Protein 8OSD (pdb70)

Organism: Homo sapiens (NCBI:txid9606)

Secondary structure (DSSP, 8-state):
-----PPPEEEEEEEEETTEEEEEEE--S--TTS---EEEEEEEETT-S--EE-S-GGG--SSEEEEESPPTT--EEEEEEEE-SS-BPPPEEPSS-B-----/---PPPPPEEEEEEEEETTEEEEEEE--S--TTS---EEEEEEEETT----EE-S-GGG--SSEEEE-SPPTT--EEEEEEEEETTEEPPPEEPSS-B-SS--

CATH classification: 2.60.40.10

Foldseek 3Di:
DFDAWAEWADKEWDDFAQFKTKIFTHHGPGGRPFDFQFKWKWKDFPPDDDIDIQDDGNVHPHRMDIRGRHHAVTKMWMWMWTGGPHGTHDIDTHDDIDGHHHD/DADAFAEWAAKAFDFAAQFKTKIFTHDGPGGRPFDFQAKWKWKDFDPDDDIDIQDDRNPHHHRMDMGGGHHAPTKMWMWMWTGGPRGIHDIHTHDDIDGRHGD

InterPro domains:
  IPR000719 Protein kinase domain [PF00069] (32179-32432)
  IPR000719 Protein kinase domain [PS50011] (32178-32432)
  IPR003598 Immunoglobulin subtype 2 [SM00408] (18-87)
  IPR003598 Immunoglobulin subtype 2 [SM00408] (116-183)
  IPR003598 Immunoglobulin subtype 2 [SM00408] (955-1022)
  IPR003598 Immunoglobulin subtype 2 [SM00408] (1094-1163)
  IPR003598 Immunoglobulin subtype 2 [SM00408] (1303-1371)
  IPR003598 Immunoglobulin subtype 2 [SM00408] (1469-1537)
  IPR003598 Immunoglobulin subtype 2 [SM00408] (1568-1637)
  IPR003598 Immunoglobulin subtype 2 [SM00408] (1853-1919)
  IPR003598 Immunoglobulin subtype 2 [SM00408] (2187-2253)
  IPR003598 Immunoglobulin subtype 2 [SM00408] (2279-2345)
  IPR003598 Immunoglobulin subtype 2 [SM00408] (2457-2523)
  IPR003598 Immunoglobulin subtype 2 [SM00408] (2632-2698)
  IPR003598 Immunoglobulin subtype 2 [SM00408] (3070-3136)
  IPR003598 Immunoglobulin subtype 2 [SM00408] (3251-3318)
  IPR003598 Immunoglobulin subtype 2 [SM00408] (3357-3423)
  IPR003598 Immunoglobulin subtype 2 [SM00408] (3515-3582)
  IPR003598 Immunoglobulin subtype 2 [SM00408] (3633-3701)
  IPR003598 Immunoglobulin subtype 2 [SM00408] (4301-4367)

Sequence (206 aa):
PQYPPGPPAFPKVYDTTRSSVSLSWGKPAYDGGSPIIGYLVEVKRADSDNWVRCNLPQNLQQKTRFEVTGLMEDTQYQFRVYAVNKIGYSDPSDDVPDKHYPKDIPQYPPGPPAFPKVYDTTRSSVSLSWGKPAYDGGSPIIGYLVEVKRADSDNWVRCNLPQNLQKTRFEVTGLMEDTQYQFRVYAVNKIGYSDPSDVPDKHYPKDI

Radius of gyration: 17.6 Å; Cα contacts (8 Å, |Δi|>4): 615; chains: 2; bounding box: 33×39×62 Å

Structure (mmCIF, N/CA/C/O backbone):
data_8OSD
#
_entry.id   8OSD
#
_cell.length_a   24.460
_cell.length_b   66.810
_cell.length_c   52.810
_cell.angle_alpha   90.000
_cell.angle_beta   102.330
_cell.angle_gamma   90.000
#
_symmetry.space_group_name_H-M   'P 1 21 1'
#
loop_
_entity.id
_entity.type
_entity.pdbx_description
1 polymer Titin
2 water water
#
loop_
_atom_site.group_PDB
_atom_site.id
_atom_site.type_symbol
_atom_site.label_atom_id
_atom_site.label_alt_id
_atom_site.label_comp_id
_atom_site.label_asym_id
_atom_site.label_entity_id
_atom_site.label_seq_id
_atom_site.pdbx_PDB_ins_code
_atom_site.Cartn_x
_atom_site.Cartn_y
_atom_site.Cartn_z
_atom_site.occupancy
_atom_site.B_iso_or_equiv
_atom_site.auth_seq_id
_atom_site.auth_comp_id
_atom_site.auth_asym_id
_atom_site.auth_atom_id
_atom_site.pdbx_PDB_model_num
ATOM 1 N N . PRO A 1 5 ? 8.40429 16.43044 6.98915 1.000 34.31004 2 PRO A N 1
ATOM 2 C CA . PRO A 1 5 ? 7.55661 17.49304 7.54744 1.000 32.94174 2 PRO A CA 1
ATOM 3 C C . PRO A 1 5 ? 8.00364 17.92790 8.95759 1.000 26.95712 2 PRO A C 1
ATOM 4 O O . PRO A 1 5 ? 8.09506 17.09172 9.84936 1.000 28.59749 2 PRO A O 1
ATOM 8 N N . GLN A 1 6 ? 8.27068 19.21651 9.13870 1.000 45.97622 3 GLN A N 1
ATOM 9 C CA . GLN A 1 6 ? 8.88336 19.72556 10.35647 1.000 37.39726 3 GLN A CA 1
ATOM 10 C C . GLN A 1 6 ? 8.13065 20.95571 10.83616 1.000 34.67913 3 GLN A C 1
ATOM 11 O O . GLN A 1 6 ? 7.57221 21.71414 10.04082 1.000 33.07028 3 GLN A O 1
ATOM 24 N N . TYR A 1 7 ? 8.07961 21.12179 12.15262 1.000 31.52012 4 TYR A N 1
ATOM 25 C CA . TYR A 1 7 ? 7.31345 22.17428 12.80081 1.000 32.59365 4 TYR A CA 1
ATOM 26 C C . TYR A 1 7 ? 8.20674 22.95103 13.74032 1.000 27.68472 4 TYR A C 1
ATOM 27 O O . TYR A 1 7 ? 9.32971 22.53065 14.04156 1.000 27.66594 4 TYR A O 1
ATOM 45 N N . PRO A 1 8 ? 7.74805 24.10595 14.21023 1.000 25.29780 5 PRO A N 1
ATOM 46 C CA . PRO A 1 8 ? 8.48995 24.82383 15.24690 1.000 22.61933 5 PRO A CA 1
ATOM 47 C C . PRO A 1 8 ? 8.48202 24.01907 16.53585 1.000 22.71045 5 PRO A C 1
ATOM 48 O O . PRO A 1 8 ? 7.65665 23.11340 16.70086 1.000 23.87418 5 PRO A O 1
ATOM 59 N N . PRO A 1 9 ? 9.41848 24.25610 17.42625 1.000 21.44673 6 PRO A N 1
ATOM 60 C CA . PRO A 1 9 ? 9.55156 23.40562 18.60307 1.000 21.02903 6 PRO A CA 1
ATOM 61 C C . PRO A 1 9 ? 8.44172 23.74915 19.58737 1.000 20.86326 6 PRO A C 1
ATOM 62 O O . PRO A 1 9 ? 7.64549 24.67337 19.37046 1.000 21.33699 6 PRO A O 1
ATOM 73 N N . GLY A 1 10 ? 8.38114 22.96974 20.65540 1.000 22.68599 7 GLY A N 1
ATOM 74 C CA . GLY A 1 10 ? 7.48806 23.23991 21.75386 1.000 22.42969 7 GLY A CA 1
ATOM 75 C C . GLY A 1 10 ? 8.06827 24.26199 22.70019 1.000 22.35651 7 GLY A C 1
ATOM 76 O O . GLY A 1 10 ? 9.22730 24.69286 22.58337 1.000 20.99253 7 GLY A O 1
ATOM 80 N N . PRO A 1 11 ? 7.24993 24.68280 23.66505 1.000 22.88193 8 PRO A N 1
ATOM 81 C CA . PRO A 1 11 ? 7.69406 25.73240 24.58236 1.000 22.38657 8 PRO A CA 1
ATOM 82 C C . PRO A 1 11 ? 8.84799 25.25634 25.44996 1.000 20.66122 8 PRO A C 1
ATOM 83 O O . PRO A 1 11 ? 8.91416 24.07442 25.82937 1.000 20.45216 8 PRO A O 1
ATOM 94 N N . PRO A 1 12 ? 9.76427 26.15283 25.81030 1.000 20.29271 9 PRO A N 1
ATOM 95 C CA . PRO A 1 12 ? 10.80906 25.78367 26.77518 1.000 18.90895 9 PRO A CA 1
ATOM 96 C C . PRO A 1 12 ? 10.18119 25.31667 28.08300 1.000 20.93630 9 PRO A C 1
ATOM 97 O O . PRO A 1 12 ? 9.12771 25.80143 28.49054 1.000 23.18386 9 PRO A O 1
ATOM 108 N N . ALA A 1 13 ? 10.82663 24.34658 28.72228 1.000 21.27849 10 ALA A N 1
ATOM 109 C CA . ALA A 1 13 ? 10.30346 23.78379 29.95862 1.000 20.01862 10 ALA A CA 1
ATOM 110 C C . ALA A 1 13 ? 10.73717 24.61294 31.15479 1.000 20.48159 10 ALA A C 1
ATOM 111 O O . ALA A 1 13 ? 11.78680 25.25494 31.14644 1.000 20.00138 10 ALA A O 1
ATOM 118 N N . PHE A 1 14 ? 9.89823 24.59256 32.18925 1.000 19.95987 11 PHE A N 1
ATOM 119 C CA . PHE A 1 14 ? 10.14653 25.15424 33.51374 1.000 20.83739 11 PHE A CA 1
ATOM 120 C C . PHE A 1 14 ? 11.05661 26.37667 33.51944 1.000 19.47870 11 PHE A C 1
ATOM 121 O O . PHE A 1 14 ? 12.17990 26.33035 34.06305 1.000 19.98029 11 PHE A O 1
ATOM 138 N N . PRO A 1 15 ? 10.58158 27.50241 32.98411 1.000 20.82875 12 PRO A N 1
ATOM 139 C CA . PRO A 1 15 ? 11.34755 28.74916 33.07293 1.000 19.91774 12 PRO A CA 1
ATOM 140 C C . PRO A 1 15 ? 11.25820 29.38251 34.45745 1.000 21.44844 12 PRO A C 1
ATOM 141 O O . PRO A 1 15 ? 10.23123 29.30944 35.13710 1.000 22.10590 12 PRO A O 1
ATOM 152 N N . LYS A 1 16 ? 12.35468 30.02256 34.86583 1.000 21.10027 13 LYS A N 1
ATOM 153 C CA . LYS A 1 16 ? 12.43823 30.63554 36.17906 1.000 20.33812 13 LYS A CA 1
ATOM 154 C C . LYS A 1 16 ? 13.49800 31.72099 36.18349 1.000 18.13567 13 LYS A C 1
ATOM 155 O O . LYS A 1 16 ? 14.36003 31.78285 35.29988 1.000 18.87230 13 LYS A O 1
ATOM 174 N N . VAL A 1 17 ? 13.40707 32.59450 37.19659 1.000 18.18514 14 VAL A N 1
ATOM 175 C CA . VAL A 1 17 ? 14.50726 33.46307 37.60479 1.000 18.06254 14 VAL A CA 1
ATOM 176 C C . VAL A 1 17 ? 15.36479 32.68964 38.59482 1.000 19.49723 14 VAL A C 1
ATOM 177 O O . VAL A 1 17 ? 14.83363 32.08142 39.52661 1.000 21.01440 14 VAL A O 1
ATOM 190 N N . TYR A 1 18 ? 16.69486 32.72115 38.41456 1.000 20.37032 15 TYR A N 1
ATOM 191 C CA . TYR A 1 18 ? 17.58360 32.08159 39.38145 1.000 20.30047 15 TYR A CA 1
ATOM 192 C C . TYR A 1 18 ? 18.63644 33.00364 39.98133 1.000 18.21294 15 TYR A C 1
ATOM 193 O O . TYR A 1 18 ? 19.29222 32.59764 40.94733 1.000 20.45162 15 TYR A O 1
ATOM 211 N N . ASP A 1 19 ? 18.79528 34.23162 39.48658 1.000 17.22022 16 ASP A N 1
ATOM 212 C CA . ASP A 1 19 ? 19.63482 35.22034 40.14357 1.000 17.64467 16 ASP A CA 1
ATOM 213 C C . ASP A 1 19 ? 19.19813 36.59602 39.66816 1.000 16.52590 16 ASP A C 1
ATOM 214 O O . ASP A 1 19 ? 18.48520 36.72767 38.67026 1.000 16.84780 16 ASP A O 1
ATOM 223 N N . THR A 1 20 ? 19.56582 37.61675 40.44914 1.000 18.12406 17 THR A N 1
ATOM 224 C CA . THR A 1 20 ? 19.41229 39.00521 40.04307 1.000 19.51172 17 THR A CA 1
ATOM 225 C C . THR A 1 20 ? 20.62127 39.80130 40.52444 1.000 21.24010 17 THR A C 1
ATOM 226 O O . THR A 1 20 ? 21.36248 39.37897 41.41793 1.000 20.87452 17 THR A O 1
ATOM 237 N N . THR A 1 21 ? 20.83846 40.94527 39.88530 1.000 21.89330 18 THR A N 1
ATOM 238 C CA . THR A 1 21 ? 21.71626 42.00465 40.35203 1.000 23.59130 18 THR A CA 1
ATOM 239 C C . THR A 1 21 ? 20.89491 43.27823 40.26044 1.000 24.85616 18 THR A C 1
ATOM 240 O O . THR A 1 21 ? 19.77994 43.27190 39.73461 1.000 24.86594 18 THR A O 1
ATOM 251 N N . ARG A 1 22 ? 21.44917 44.39272 40.73636 1.000 26.88239 19 ARG A N 1
ATOM 252 C CA . ARG A 1 22 ? 20.70372 45.64583 40.67631 1.000 29.42692 19 ARG A CA 1
ATOM 253 C C . ARG A 1 22 ? 20.42841 46.10248 39.25095 1.000 28.98061 19 ARG A C 1
ATOM 254 O O . ARG A 1 22 ? 19.65128 47.04198 39.05797 1.000 29.28240 19 ARG A O 1
ATOM 275 N N . SER A 1 23 ? 21.04123 45.46368 38.25180 1.000 28.80181 20 SER A N 1
ATOM 276 C CA . SER A 1 23 ? 20.83172 45.83490 36.85842 1.000 29.23472 20 SER A CA 1
ATOM 277 C C . SER A 1 23 ? 20.57982 44.63865 35.95444 1.000 27.63928 20 SER A C 1
ATOM 278 O O . SER A 1 23 ? 20.66369 44.77445 34.72605 1.000 27.15810 20 SER A O 1
ATOM 286 N N . SER A 1 24 ? 20.29239 43.46654 36.50423 1.000 26.16476 21 SER A N 1
ATOM 287 C CA . SER A 1 24 ? 20.08746 42.33766 35.61451 1.000 25.14536 21 SER A CA 1
ATOM 288 C C . SER A 1 24 ? 19.23856 41.28326 36.29720 1.000 22.45977 21 SER A C 1
ATOM 289 O O . SER A 1 24 ? 19.15417 41.21342 37.52657 1.000 23.45523 21 SER A O 1
ATOM 297 N N . VAL A 1 25 ? 18.64423 40.43610 35.46099 1.000 20.36309 22 VAL A N 1
ATOM 298 C CA . VAL A 1 25 ? 17.86378 39.28771 35.89378 1.000 19.83951 22 VAL A CA 1
ATOM 299 C C . VAL A 1 25 ? 18.33899 38.08369 35.08627 1.000 19.38357 22 VAL A C 1
ATOM 300 O O . VAL A 1 25 ? 18.45242 38.16326 33.85316 1.000 18.89318 22 VAL A O 1
ATOM 313 N N . SER A 1 26 ? 18.59669 36.96957 35.77337 1.000 17.08280 23 SER A N 1
ATOM 314 C CA . SER A 1 26 ? 19.11155 35.74983 35.15571 1.000 19.29957 23 SER A CA 1
ATOM 315 C C . SER A 1 26 ? 18.02331 34.68178 35.14387 1.000 19.20265 23 SER A C 1
ATOM 316 O O . SER A 1 26 ? 17.49722 34.30003 36.19743 1.000 18.32132 23 SER A O 1
ATOM 324 N N . LEU A 1 27 ? 17.71324 34.19169 33.94296 1.000 18.43861 24 LEU A N 1
ATOM 325 C CA . LEU A 1 27 ? 16.67770 33.20714 33.70185 1.000 18.61346 24 LEU A CA 1
ATOM 326 C C . LEU A 1 27 ? 17.29674 31.86300 33.34661 1.000 16.98717 24 LEU A C 1
ATOM 327 O O . LEU A 1 27 ? 18.33555 31.80539 32.67930 1.000 18.74145 24 LEU A O 1
ATOM 343 N N . SER A 1 28 ? 16.64110 30.78554 33.76242 1.000 17.71072 25 SER A N 1
ATOM 344 C CA . SER A 1 28 ? 17.00667 29.43994 33.35465 1.000 18.23126 25 SER A CA 1
ATOM 345 C C . SER A 1 28 ? 15.75361 28.69595 32.91363 1.000 17.01788 25 SER A C 1
ATOM 346 O O . SER A 1 28 ? 14.64110 29.01241 33.32887 1.000 16.29700 25 SER A O 1
ATOM 354 N N . TRP A 1 29 ? 15.93182 27.74113 32.00414 1.000 18.16403 26 TRP A N 1
ATOM 355 C CA . TRP A 1 29 ? 14.82546 26.90130 31.56665 1.000 18.93280 26 TRP A CA 1
ATOM 356 C C . TRP A 1 29 ? 15.40485 25.55270 31.16354 1.000 17.85273 26 TRP A C 1
ATOM 357 O O . TRP A 1 29 ? 16.58814 25.28942 31.35567 1.000 16.05768 26 TRP A O 1
ATOM 378 N N . GLY A 1 30 ? 14.54224 24.67523 30.64686 1.000 19.84020 27 GLY A N 1
ATOM 379 C CA . GLY A 1 30 ? 14.95166 23.36803 30.18422 1.000 19.90378 27 GLY A CA 1
ATOM 380 C C . GLY A 1 30 ? 14.59628 23.21242 28.71663 1.000 22.11700 27 GLY A C 1
ATOM 381 O O . GLY A 1 30 ? 13.82976 24.00044 28.15511 1.000 19.74966 27 GLY A O 1
ATOM 385 N N . LYS A 1 31 ? 15.19079 22.20781 28.08506 1.000 22.29701 28 LYS A N 1
ATOM 386 C CA . LYS A 1 31 ? 14.88016 21.99591 26.67845 1.000 26.78519 28 LYS A CA 1
ATOM 387 C C . LYS A 1 31 ? 13.38907 21.69019 26.53803 1.000 24.81104 28 LYS A C 1
ATOM 388 O O . LYS A 1 31 ? 12.76990 21.14445 27.45841 1.000 27.05365 28 LYS A O 1
ATOM 398 N N . PRO A 1 32 ? 12.78117 22.05387 25.41123 1.000 25.31783 29 PRO A N 1
ATOM 399 C CA . PRO A 1 32 ? 11.36032 21.74639 25.20251 1.000 23.74456 29 PRO A CA 1
ATOM 400 C C . PRO A 1 32 ? 11.10393 20.25046 25.20137 1.000 25.21014 29 PRO A C 1
ATOM 401 O O . PRO A 1 32 ? 11.99988 19.44107 24.95859 1.000 25.23889 29 PRO A O 1
ATOM 412 N N . ALA A 1 33 ? 9.84314 19.89096 25.43413 1.000 25.55269 30 ALA A N 1
ATOM 413 C CA . ALA A 1 33 ? 9.47642 18.48137 25.37934 1.000 27.84480 30 ALA A CA 1
ATOM 414 C C . ALA A 1 33 ? 9.58931 17.94763 23.95860 1.000 27.92282 30 ALA A C 1
ATOM 415 O O . ALA A 1 33 ? 9.97644 16.79220 23.75149 1.000 30.50853 30 ALA A O 1
ATOM 422 N N . TYR A 1 34 ? 9.24957 18.76197 22.96972 1.000 29.49276 31 TYR A N 1
ATOM 423 C CA . TYR A 1 34 ? 9.36177 18.35689 21.57807 1.000 28.91762 31 TYR A CA 1
ATOM 424 C C . TYR A 1 34 ? 10.05850 19.45975 20.80315 1.000 26.44744 31 TYR A C 1
ATOM 425 O O . TYR A 1 34 ? 9.95012 20.64101 21.13789 1.000 22.30818 31 TYR A O 1
ATOM 443 N N . ASP A 1 35 ? 10.79423 19.05724 19.77025 1.000 25.08258 32 ASP A N 1
ATOM 444 C CA . ASP A 1 35 ? 11.54029 20.01084 18.96769 1.000 25.69038 32 ASP A CA 1
ATOM 445 C C . ASP A 1 35 ? 10.93771 20.18084 17.58351 1.000 25.02463 32 ASP A C 1
ATOM 446 O O . ASP A 1 35 ? 11.52940 20.86610 16.74470 1.000 24.78817 32 ASP A O 1
ATOM 455 N N . GLY A 1 36 ? 9.76619 19.60345 17.34231 1.000 24.42524 33 GLY A N 1
ATOM 456 C CA . GLY A 1 36 ? 9.09171 19.74652 16.07229 1.000 25.37157 33 GLY A CA 1
ATOM 457 C C . GLY A 1 36 ? 9.68537 18.95570 14.93923 1.000 25.23540 33 GLY A C 1
ATOM 458 O O . GLY A 1 36 ? 9.22848 19.10429 13.80078 1.000 28.19557 33 GLY A O 1
ATOM 462 N N . GLY A 1 37 ? 10.68518 18.12434 15.19980 1.000 24.87022 34 GLY A N 1
ATOM 463 C CA . GLY A 1 37 ? 11.28246 17.34003 14.14075 1.000 24.87742 34 GLY A CA 1
ATOM 464 C C . GLY A 1 37 ? 12.49709 17.96192 13.49959 1.000 24.84236 34 GLY A C 1
ATOM 465 O O . GLY A 1 37 ? 12.93785 17.47096 12.45455 1.000 24.82600 34 GLY A O 1
ATOM 469 N N . SER A 1 38 ? 13.03210 19.04408 14.06592 1.000 24.14290 35 SER A N 1
ATOM 470 C CA . SER A 1 38 ? 14.28421 19.64883 13.61100 1.000 23.37062 35 SER A CA 1
ATOM 471 C C . SER A 1 38 ? 15.00227 20.13783 14.86020 1.000 22.34715 35 SER A C 1
ATOM 472 O O . SER A 1 38 ? 14.34657 20.64777 15.78124 1.000 22.05695 35 SER A O 1
ATOM 480 N N . PRO A 1 39 ? 16.32805 20.02487 14.92088 1.000 23.09295 36 PRO A N 1
ATOM 481 C CA . PRO A 1 39 ? 17.03752 20.31534 16.18132 1.000 22.34510 36 PRO A CA 1
ATOM 482 C C . PRO A 1 39 ? 16.91946 21.76212 16.62832 1.000 18.91614 36 PRO A C 1
ATOM 483 O O . PRO A 1 39 ? 16.89098 22.69192 15.82515 1.000 19.35025 36 PRO A O 1
ATOM 494 N N . ILE A 1 40 ? 16.90942 21.95726 17.94782 1.000 20.68592 37 ILE A N 1
ATOM 495 C CA . ILE A 1 40 ? 16.82787 23.31039 18.49078 1.000 18.64799 37 ILE A CA 1
ATOM 496 C C . ILE A 1 40 ? 18.09692 24.07349 18.15044 1.000 20.37911 37 ILE A C 1
ATOM 497 O O . ILE A 1 40 ? 19.21469 23.58093 18.34256 1.000 21.59424 37 ILE A O 1
ATOM 513 N N . ILE A 1 41 ? 17.93445 25.28073 17.61601 1.000 20.78787 38 ILE A N 1
ATOM 514 C CA . ILE A 1 41 ? 19.07621 26.06069 17.16185 1.000 20.51843 38 ILE A CA 1
ATOM 515 C C . ILE A 1 41 ? 19.40099 27.17973 18.11940 1.000 19.76695 38 ILE A C 1
ATOM 516 O O . ILE A 1 41 ? 20.47944 27.79016 18.01615 1.000 17.37330 38 ILE A O 1
ATOM 532 N N . GLY A 1 42 ? 18.50428 27.48213 19.03372 1.000 18.51132 39 GLY A N 1
ATOM 533 C CA . GLY A 1 42 ? 18.70504 28.58469 19.94105 1.000 18.77498 39 GLY A CA 1
ATOM 534 C C . GLY A 1 42 ? 17.41700 28.88353 20.66485 1.000 16.76471 39 GLY A C 1
ATOM 535 O O . GLY A 1 42 ? 16.38000 28.24544 20.44264 1.000 17.06253 39 GLY A O 1
ATOM 539 N N . TYR A 1 43 ? 17.51370 29.87504 21.54631 1.000 16.39844 40 TYR A N 1
ATOM 540 C CA . TYR A 1 43 ? 16.37872 30.39540 22.27164 1.000 16.42668 40 TYR A CA 1
ATOM 541 C C . TYR A 1 43 ? 16.33349 31.89600 22.06663 1.000 15.20089 40 TYR A C 1
ATOM 542 O O . TYR A 1 43 ? 17.33547 32.52369 21.72071 1.000 15.92995 40 TYR A O 1
ATOM 560 N N . LEU A 1 44 ? 15.14090 32.46408 22.26248 1.000 16.08722 41 LEU A N 1
ATOM 561 C CA . LEU A 1 44 ? 14.92986 33.90192 22.17308 1.000 16.66891 41 LEU A CA 1
ATOM 562 C C . LEU A 1 44 ? 14.28115 34.36041 23.46757 1.000 19.49255 41 LEU A C 1
ATOM 563 O O . LEU A 1 44 ? 13.21547 33.85739 23.85094 1.000 19.95969 41 LEU A O 1
ATOM 579 N N . VAL A 1 45 ? 14.91837 35.31700 24.13758 1.000 19.26678 42 VAL A N 1
ATOM 580 C CA . VAL A 1 45 ? 14.40584 35.87902 25.38101 1.000 17.85906 42 VAL A CA 1
ATOM 581 C C . VAL A 1 45 ? 13.80423 37.23471 25.07587 1.000 18.59574 42 VAL A C 1
ATOM 582 O O . VAL A 1 45 ? 14.43079 38.06745 24.40966 1.000 18.12183 42 VAL A O 1
ATOM 595 N N . GLU A 1 46 ? 12.58403 37.45298 25.54487 1.000 20.36023 43 GLU A N 1
ATOM 596 C CA . GLU A 1 46 ? 11.92859 38.75047 25.47448 1.000 21.58447 43 GLU A CA 1
ATOM 597 C C . GLU A 1 46 ? 11.68610 39.24332 26.89365 1.000 20.78201 43 GLU A C 1
ATOM 598 O O . GLU A 1 46 ? 11.48124 38.45126 27.81367 1.000 20.15574 43 GLU A O 1
ATOM 610 N N . VAL A 1 47 ? 11.76742 40.56338 27.06463 1.000 21.00577 44 VAL A N 1
ATOM 611 C CA . VAL A 1 47 ? 11.56228 41.21085 28.35130 1.000 20.53746 44 VAL A CA 1
ATOM 612 C C . VAL A 1 47 ? 10.66463 42.41565 28.14031 1.000 21.59656 44 VAL A C 1
ATOM 613 O O . VAL A 1 47 ? 10.81854 43.14885 27.15994 1.000 23.50243 44 VAL A O 1
ATOM 626 N N . LYS A 1 48 ? 9.72710 42.62319 29.05681 1.000 21.76765 45 LYS A N 1
ATOM 627 C CA . LYS A 1 48 ? 8.93021 43.83876 29.06574 1.000 21.44424 45 LYS A CA 1
ATOM 628 C C . LYS A 1 48 ? 8.91207 44.40993 30.47448 1.000 21.66323 45 LYS A C 1
ATOM 629 O O . LYS A 1 48 ? 9.06435 43.67645 31.45344 1.000 20.20573 45 LYS A O 1
ATOM 648 N N . ARG A 1 49 ? 8.78110 45.73005 30.56375 1.000 22.64245 46 ARG A N 1
ATOM 649 C CA . ARG A 1 49 ? 8.31140 46.33636 31.80070 1.000 23.86431 46 ARG A CA 1
ATOM 650 C C . ARG A 1 49 ? 6.97974 45.70700 32.17003 1.000 23.51881 46 ARG A C 1
ATOM 651 O O . ARG A 1 49 ? 6.10687 45.54864 31.32117 1.000 23.27465 46 ARG A O 1
ATOM 672 N N . ALA A 1 50 ? 6.81984 45.34049 33.44882 1.000 22.97518 47 ALA A N 1
ATOM 673 C CA . ALA A 1 50 ? 5.58721 44.68210 33.87006 1.000 24.09537 47 ALA A CA 1
ATOM 674 C C . ALA A 1 50 ? 4.36952 45.54722 33.58465 1.000 25.06337 47 ALA A C 1
ATOM 675 O O . ALA A 1 50 ? 3.29009 45.03401 33.26918 1.000 26.74175 47 ALA A O 1
ATOM 682 N N . ASP A 1 51 ? 4.50760 46.86408 33.72739 1.000 26.46652 48 ASP A N 1
ATOM 683 C CA . ASP A 1 51 ? 3.41746 47.78743 33.45682 1.000 27.48496 48 ASP A CA 1
ATOM 684 C C . ASP A 1 51 ? 3.33691 48.20126 31.99360 1.000 30.04688 48 ASP A C 1
ATOM 685 O O . ASP A 1 51 ? 2.85569 49.30172 31.69322 1.000 29.36463 48 ASP A O 1
ATOM 689 N N . SER A 1 52 ? 3.79206 47.35795 31.06849 1.000 30.33907 49 SER A N 1
ATOM 690 C CA . SER A 1 52 ? 3.86706 47.73313 29.66460 1.000 35.38623 49 SER A CA 1
ATOM 691 C C . SER A 1 52 ? 3.25586 46.65023 28.78891 1.000 35.02147 49 SER A C 1
ATOM 692 O O . SER A 1 52 ? 2.95068 45.54376 29.24412 1.000 34.95662 49 SER A O 1
ATOM 700 N N . ASP A 1 53 ? 3.08611 46.99120 27.51257 1.000 37.14809 50 ASP A N 1
ATOM 701 C CA . ASP A 1 53 ? 2.65757 46.05037 26.48379 1.000 38.30766 50 ASP A CA 1
ATOM 702 C C . ASP A 1 53 ? 3.71815 45.81502 25.42278 1.000 36.67720 50 ASP A C 1
ATOM 703 O O . ASP A 1 53 ? 3.47375 45.06089 24.47231 1.000 37.58824 50 ASP A O 1
ATOM 712 N N . ASN A 1 54 ? 4.87529 46.45330 25.53961 1.000 36.07715 51 ASN A N 1
ATOM 713 C CA . ASN A 1 54 ? 5.90831 46.38058 24.51818 1.000 34.00972 51 ASN A CA 1
ATOM 714 C C . ASN A 1 54 ? 6.97130 45.38943 24.97047 1.000 31.24834 51 ASN A C 1
ATOM 715 O O . ASN A 1 54 ? 7.74275 45.68082 25.88770 1.000 28.37804 51 ASN A O 1
ATOM 726 N N . TRP A 1 55 ? 7.01040 44.22457 24.32135 1.000 29.70468 52 TRP A N 1
ATOM 727 C CA . TRP A 1 55 ? 8.08994 43.26723 24.53410 1.000 28.11934 52 TRP A CA 1
ATOM 728 C C . TRP A 1 55 ? 9.29794 43.61739 23.67632 1.000 28.00156 52 TRP A C 1
ATOM 729 O O . TRP A 1 55 ? 9.16239 44.04961 22.52590 1.000 28.00001 52 TRP A O 1
ATOM 750 N N . VAL A 1 56 ? 10.48361 43.39672 24.23481 1.000 27.46778 53 VAL A N 1
ATOM 751 C CA . VAL A 1 56 ? 11.75288 43.71173 23.59483 1.000 26.18210 53 VAL A CA 1
ATOM 752 C C . VAL A 1 56 ? 12.59086 42.44331 23.55715 1.000 24.00436 53 VAL A C 1
ATOM 753 O O . VAL A 1 56 ? 12.74274 41.76067 24.57690 1.000 24.17561 53 VAL A O 1
ATOM 766 N N . ARG A 1 57 ? 13.13366 42.12721 22.39132 1.000 23.45836 54 ARG A N 1
ATOM 767 C CA . ARG A 1 57 ? 13.98722 40.96319 22.26704 1.000 22.17209 54 ARG A CA 1
ATOM 768 C C . ARG A 1 57 ? 15.36105 41.26986 22.83902 1.000 22.88382 54 ARG A C 1
ATOM 769 O O . ARG A 1 57 ? 15.89722 42.37164 22.67006 1.000 22.57076 54 ARG A O 1
ATOM 790 N N . CYS A 1 58 ? 15.93982 40.27648 23.50921 1.000 21.42185 55 CYS A N 1
ATOM 791 C CA . CYS A 1 58 ? 17.18388 40.45301 24.24130 1.000 22.36100 55 CYS A CA 1
ATOM 792 C C . CYS A 1 58 ? 18.40148 39.85074 23.55120 1.000 21.36753 55 CYS A C 1
ATOM 793 O O . CYS A 1 58 ? 19.52917 40.12662 23.97087 1.000 22.82519 55 CYS A O 1
ATOM 801 N N . ASN A 1 59 ? 18.21740 39.03347 22.52809 1.000 20.47333 56 ASN A N 1
ATOM 802 C CA . ASN A 1 59 ? 19.33428 38.30086 21.95862 1.000 19.52745 56 ASN A CA 1
ATOM 803 C C . ASN A 1 59 ? 18.95157 37.82900 20.56793 1.000 17.95434 56 ASN A C 1
ATOM 804 O O . ASN A 1 59 ? 17.78530 37.86883 20.18633 1.000 17.75039 56 ASN A O 1
ATOM 815 N N . LEU A 1 60 ? 19.95876 37.38233 19.81900 1.000 19.11663 57 LEU A N 1
ATOM 816 C CA . LEU A 1 60 ? 19.74395 36.61603 18.60238 1.000 19.23450 57 LEU A CA 1
ATOM 817 C C . LEU A 1 60 ? 19.70003 35.12888 18.93014 1.000 18.52579 57 LEU A C 1
ATOM 818 O O . LEU A 1 60 ? 20.53201 34.64279 19.69723 1.000 17.98351 57 LEU A O 1
ATOM 834 N N . PRO A 1 61 ? 18.76691 34.38207 18.34023 1.000 19.81488 58 PRO A N 1
ATOM 835 C CA . PRO A 1 61 ? 18.64166 32.95173 18.69966 1.000 20.76173 58 PRO A CA 1
ATOM 836 C C . PRO A 1 61 ? 19.93304 32.16269 18.60980 1.000 21.37311 58 PRO A C 1
ATOM 837 O O . PRO A 1 61 ? 20.26452 31.41237 19.53287 1.000 21.87774 58 PRO A O 1
ATOM 848 N N . GLN A 1 62 ? 20.65474 32.27497 17.48728 1.000 21.46097 59 GLN A N 1
ATOM 849 C CA . GLN A 1 62 ? 21.87484 31.49492 17.30318 1.000 21.80130 59 GLN A CA 1
ATOM 850 C C . GLN A 1 62 ? 22.93039 31.83955 18.33292 1.000 23.31462 59 GLN A C 1
ATOM 851 O O . GLN A 1 62 ? 23.89936 31.08521 18.49006 1.000 23.90698 59 GLN A O 1
ATOM 865 N N . ASN A 1 63 ? 22.76819 32.95867 19.03973 1.000 22.23663 60 ASN A N 1
ATOM 866 C CA . ASN A 1 63 ? 23.68886 33.36997 20.08114 1.000 21.52208 60 ASN A CA 1
ATOM 867 C C . ASN A 1 63 ? 23.37526 32.73664 21.42519 1.000 21.77897 60 ASN A C 1
ATOM 868 O O . ASN A 1 63 ? 24.13367 32.94267 22.37977 1.000 25.47103 60 ASN A O 1
ATOM 872 N N . LEU A 1 64 ? 22.28288 31.98978 21.52530 1.000 19.09869 61 LEU A N 1
ATOM 873 C CA . LEU A 1 64 ? 21.78902 31.49160 22.80484 1.000 16.15595 61 LEU A CA 1
ATOM 874 C C . LEU A 1 64 ? 21.46804 30.01239 22.65073 1.000 17.58201 61 LEU A C 1
ATOM 875 O O . LEU A 1 64 ? 20.32031 29.63553 22.40109 1.000 17.41247 61 LEU A O 1
ATOM 891 N N . GLN A 1 65 ? 22.49210 29.18289 22.78504 1.000 17.20612 62 GLN A N 1
ATOM 892 C CA A GLN A 1 65 ? 22.27987 27.74363 22.75209 0.443 23.26319 62 GLN A CA 1
ATOM 893 C CA B GLN A 1 65 ? 22.37088 27.73001 22.76312 0.557 23.43845 62 GLN A CA 1
ATOM 894 C C . GLN A 1 65 ? 22.09517 27.13612 24.13180 1.000 19.35120 62 GLN A C 1
ATOM 895 O O . GLN A 1 65 ? 21.43275 26.09643 24.24165 1.000 22.43592 62 GLN A O 1
ATOM 922 N N . LYS A 1 66 ? 22.64110 27.75059 25.17587 1.000 22.83490 63 LYS A N 1
ATOM 923 C CA . LYS A 1 66 ? 22.46784 27.26127 26.53513 1.000 22.71937 63 LYS A CA 1
ATOM 924 C C . LYS A 1 66 ? 21.10851 27.69154 27.06701 1.000 19.42180 63 LYS A C 1
ATOM 925 O O . LYS A 1 66 ? 20.51963 28.67780 26.62069 1.000 21.08255 63 LYS A O 1
ATOM 944 N N . THR A 1 67 ? 20.60092 26.93576 28.02433 1.000 19.97679 64 THR A N 1
ATOM 945 C CA . THR A 1 67 ? 19.24933 27.20376 28.51793 1.000 18.37743 64 THR A CA 1
ATOM 946 C C . THR A 1 67 ? 19.26222 28.14338 29.71664 1.000 18.79766 64 THR A C 1
ATOM 947 O O . THR A 1 67 ? 18.58810 27.90946 30.71359 1.000 17.92141 64 THR A O 1
ATOM 958 N N . ARG A 1 68 ? 20.01995 29.22626 29.62364 1.000 20.70194 65 ARG A N 1
ATOM 959 C CA . ARG A 1 68 ? 20.04823 30.24384 30.65757 1.000 19.47712 65 ARG A CA 1
ATOM 960 C C . ARG A 1 68 ? 20.54305 31.51733 30.00557 1.000 19.87269 65 ARG A C 1
ATOM 961 O O . ARG A 1 68 ? 21.26772 31.47460 29.00998 1.000 18.72515 65 ARG A O 1
ATOM 982 N N . PHE A 1 69 ? 20.14096 32.64938 30.56621 1.000 19.00814 66 PHE A N 1
ATOM 983 C CA . PHE A 1 69 ? 20.50125 33.92041 29.95443 1.000 20.37207 66 PHE A CA 1
ATOM 984 C C . PHE A 1 69 ? 20.39228 35.00379 31.01164 1.000 20.55291 66 PHE A C 1
ATOM 985 O O . PHE A 1 69 ? 19.42562 35.02276 31.76410 1.000 20.90158 66 PHE A O 1
ATOM 1002 N N . GLU A 1 70 ? 21.37533 35.90633 31.05545 1.000 21.30973 67 GLU A N 1
ATOM 1003 C CA . GLU A 1 70 ? 21.31865 37.06834 31.94325 1.000 21.71652 67 GLU A CA 1
ATOM 1004 C C . GLU A 1 70 ? 20.80922 38.27541 31.15686 1.000 20.64289 67 GLU A C 1
ATOM 1005 O O . GLU A 1 70 ? 21.48838 38.76598 30.24406 1.000 22.33512 67 GLU A O 1
ATOM 1017 N N . VAL A 1 71 ? 19.63286 38.77026 31.53710 1.000 22.42847 68 VAL A N 1
ATOM 1018 C CA . VAL A 1 71 ? 19.05499 39.97644 30.94546 1.000 22.27162 68 VAL A CA 1
ATOM 1019 C C . VAL A 1 71 ? 19.65654 41.19443 31.64912 1.000 25.13043 68 VAL A C 1
ATOM 1020 O O . VAL A 1 71 ? 19.36022 41.45192 32.81914 1.000 24.94279 68 VAL A O 1
ATOM 1033 N N . THR A 1 72 ? 20.46192 41.96934 30.92932 1.000 26.61182 69 THR A N 1
ATOM 1034 C CA . THR A 1 72 ? 21.15834 43.12058 31.48353 1.000 30.06920 69 THR A CA 1
ATOM 1035 C C . THR A 1 72 ? 20.48360 44.42094 31.05342 1.000 29.75913 69 THR A C 1
ATOM 1036 O O . THR A 1 72 ? 19.60520 44.44268 30.18784 1.000 30.08415 69 THR A O 1
ATOM 1047 N N . GLY A 1 73 ? 20.91588 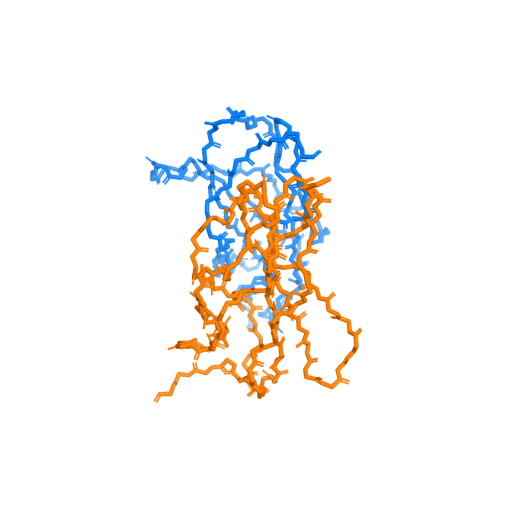45.51986 31.67001 1.000 30.22181 70 GLY A N 1
ATOM 1048 C CA . GLY A 1 73 ? 20.38619 46.82267 31.32023 1.000 31.14342 70 GLY A CA 1
ATOM 1049 C C . GLY A 1 73 ? 19.03004 47.12018 31.90072 1.000 27.73389 70 GLY A C 1
ATOM 1050 O O . GLY A 1 73 ? 18.31382 47.97577 31.36701 1.000 31.50415 70 GLY A O 1
ATOM 1054 N N . LEU A 1 74 ? 18.66319 46.44631 32.98286 1.000 26.93847 71 LEU A N 1
ATOM 1055 C CA . LEU A 1 74 ? 17.38033 46.63596 33.64366 1.000 24.44195 71 LEU A CA 1
ATOM 1056 C C . LEU A 1 74 ? 17.52211 47.62381 34.79331 1.000 28.50685 71 LEU A C 1
ATOM 1057 O O . LEU A 1 74 ? 18.58536 47.75293 35.40722 1.000 28.10946 71 LEU A O 1
ATOM 1073 N N . MET A 1 75 ? 16.43562 48.32936 35.07738 1.000 30.26727 72 MET A N 1
ATOM 1074 C CA . MET A 1 75 ? 16.45082 49.38944 36.07178 1.000 35.38532 72 MET A CA 1
ATOM 1075 C C . MET A 1 75 ? 16.07259 48.81659 37.43061 1.000 37.45183 72 MET A C 1
ATOM 1076 O O . MET A 1 75 ? 15.00546 48.20824 37.57958 1.000 35.07634 72 MET A O 1
ATOM 1090 N N . GLU A 1 76 ? 16.95544 48.99663 38.41068 1.000 39.25931 73 GLU A N 1
ATOM 1091 C CA . GLU A 1 76 ? 16.62467 48.62068 39.77653 1.000 41.49713 73 GLU A CA 1
ATOM 1092 C C . GLU A 1 76 ? 15.34509 49.32916 40.20180 1.000 43.76512 73 GLU A C 1
ATOM 1093 O O . GLU A 1 76 ? 15.06985 50.46145 39.79708 1.000 46.96856 73 GLU A O 1
ATOM 1105 N N . ASP A 1 77 ? 14.55499 48.65700 41.02620 1.000 42.72954 74 ASP A N 1
ATOM 1106 C CA . ASP A 1 77 ? 13.28619 49.19525 41.49595 1.000 43.49388 74 ASP A CA 1
ATOM 1107 C C . ASP A 1 77 ? 12.26358 49.33671 40.37601 1.000 40.38486 74 ASP A C 1
ATOM 1108 O O . ASP A 1 77 ? 11.26843 50.04960 40.53164 1.000 44.17741 74 ASP A O 1
ATOM 1112 N N . THR A 1 78 ? 12.48835 48.67647 39.24291 1.000 38.30464 75 THR A N 1
ATOM 1113 C CA . THR A 1 78 ? 11.49814 48.58160 38.18064 1.000 34.85658 75 THR A CA 1
ATOM 1114 C C . THR A 1 78 ? 11.16273 47.11701 37.93195 1.000 31.52319 75 THR A C 1
ATOM 1115 O O . THR A 1 78 ? 12.04624 46.25591 37.91262 1.000 27.67292 75 THR A O 1
ATOM 1126 N N . GLN A 1 79 ? 9.87237 46.84776 37.75763 1.000 25.82745 76 GLN A N 1
ATOM 1127 C CA . GLN A 1 79 ? 9.36296 45.48876 37.65186 1.000 26.16561 76 GLN A CA 1
ATOM 1128 C C . GLN A 1 79 ? 9.29885 45.04560 36.20093 1.000 24.05376 76 GLN A C 1
ATOM 1129 O O . GLN A 1 79 ? 8.79124 45.76955 35.34465 1.000 26.63884 76 GLN A O 1
ATOM 1143 N N . TYR A 1 80 ? 9.76309 43.82249 35.94847 1.000 22.35097 77 TYR A N 1
ATOM 1144 C CA . TYR A 1 80 ? 9.88579 43.28739 34.59891 1.000 21.01647 77 TYR A CA 1
ATOM 1145 C C . TYR A 1 80 ? 9.20755 41.92465 34.52303 1.000 20.17351 77 TYR A C 1
ATOM 1146 O O . TYR A 1 80 ? 9.03882 41.23330 35.53611 1.000 21.58007 77 TYR A O 1
ATOM 1164 N N . GLN A 1 81 ? 8.80631 41.54906 33.31042 1.000 19.97785 78 GLN A N 1
ATOM 1165 C CA . GLN A 1 81 ? 8.32209 40.20899 33.00920 1.000 19.64661 78 GLN A CA 1
ATOM 1166 C C . GLN A 1 81 ? 9.09172 39.66106 31.81715 1.000 18.63843 78 GLN A C 1
ATOM 1167 O O . GLN A 1 81 ? 9.63842 40.41616 31.01661 1.000 20.51545 78 GLN A O 1
ATOM 1181 N N . PHE A 1 82 ? 9.13477 38.33535 31.71647 1.000 18.07772 79 PHE A N 1
ATOM 1182 C CA . PHE A 1 82 ? 10.00030 37.65930 30.77035 1.000 16.37362 79 PHE A CA 1
ATOM 1183 C C . PHE A 1 82 ? 9.28307 36.48549 30.11799 1.000 17.87178 79 PHE A C 1
ATOM 1184 O O . PHE A 1 82 ? 8.38704 35.87792 30.70147 1.000 20.28682 79 PHE A O 1
ATOM 1201 N N . ARG A 1 83 ? 9.69942 36.15777 28.90160 1.000 18.23355 80 ARG A N 1
ATOM 1202 C CA . ARG A 1 83 ? 9.19166 34.97627 28.23052 1.000 17.64037 80 ARG A CA 1
ATOM 1203 C C . ARG A 1 83 ? 10.29991 34.49637 27.30090 1.000 17.27133 80 ARG A C 1
ATOM 1204 O O . ARG A 1 83 ? 11.13726 35.28706 26.87023 1.000 17.74915 80 ARG A O 1
ATOM 1225 N N . VAL A 1 84 ? 10.32801 33.18850 27.06179 1.000 17.27210 81 VAL A N 1
ATOM 1226 C CA . VAL A 1 84 ? 11.41387 32.53617 26.34262 1.000 18.05193 81 VAL A CA 1
ATOM 1227 C C . VAL A 1 84 ? 10.82516 31.66230 25.24505 1.000 17.52147 81 VAL A C 1
ATOM 1228 O O . VAL A 1 84 ? 9.94145 30.83841 25.50861 1.000 17.76984 81 VAL A O 1
ATOM 1241 N N . TYR A 1 85 ? 11.32460 31.84161 24.01717 1.000 18.01228 82 TYR A N 1
ATOM 1242 C CA . TYR A 1 85 ? 10.98349 30.99069 22.88385 1.000 16.94725 82 TYR A CA 1
ATOM 1243 C C . TYR A 1 85 ? 12.09292 29.97296 22.64504 1.000 15.44977 82 TYR A C 1
ATOM 1244 O O . TYR A 1 85 ? 13.27662 30.28909 22.79306 1.000 15.35632 82 TYR A O 1
ATOM 1262 N N . ALA A 1 86 ? 11.70394 28.75882 22.26372 1.000 17.29696 83 ALA A N 1
ATOM 1263 C CA . ALA A 1 86 ? 12.59986 27.79827 21.64158 1.000 17.61950 83 ALA A CA 1
ATOM 1264 C C . ALA A 1 86 ? 12.53072 28.01397 20.13416 1.000 16.55826 83 ALA A C 1
ATOM 1265 O O . ALA A 1 86 ? 11.46212 28.31033 19.59395 1.000 22.01207 83 ALA A O 1
ATOM 1272 N N . VAL A 1 87 ? 13.66089 27.87283 19.45090 1.000 24.20944 84 VAL A N 1
ATOM 1273 C CA . VAL A 1 87 ? 13.71089 28.13171 18.01447 1.000 24.15587 84 VAL A CA 1
ATOM 1274 C C . VAL A 1 87 ? 14.36219 26.94777 17.32229 1.000 20.84043 84 VAL A C 1
ATOM 1275 O O . VAL A 1 87 ? 15.30619 26.35637 17.84709 1.000 20.43733 84 VAL A O 1
ATOM 1288 N N . ASN A 1 88 ? 13.84995 26.58964 16.15274 1.000 15.19270 85 ASN A N 1
ATOM 1289 C CA . ASN A 1 88 ? 14.59576 25.71281 15.25807 1.000 16.72188 85 ASN A CA 1
ATOM 1290 C C . ASN A 1 88 ? 14.55850 26.33369 13.86806 1.000 17.75164 85 ASN A C 1
ATOM 1291 O O . ASN A 1 88 ? 14.15517 27.48445 13.69213 1.000 17.24077 85 ASN A O 1
ATOM 1302 N N . LYS A 1 89 ? 14.97998 25.55773 12.86828 1.000 16.93253 86 LYS A N 1
ATOM 1303 C CA . LYS A 1 89 ? 15.03514 26.08636 11.50630 1.000 20.46653 86 LYS A CA 1
ATOM 1304 C C . LYS A 1 89 ? 13.65032 26.37319 10.94747 1.000 19.00752 86 LYS A C 1
ATOM 1305 O O . LYS A 1 89 ? 13.53895 27.09543 9.94588 1.000 20.86823 86 LYS A O 1
ATOM 1324 N N . ILE A 1 90 ? 12.60166 25.83062 11.55446 1.000 17.82523 87 ILE A N 1
ATOM 1325 C CA . ILE A 1 90 ? 11.24150 26.04144 11.06669 1.000 18.00119 87 ILE A CA 1
ATOM 1326 C C . ILE A 1 90 ? 10.63418 27.32041 11.63410 1.000 18.62001 87 ILE A C 1
ATOM 1327 O O . ILE A 1 90 ? 9.92835 28.05609 10.94159 1.000 22.40839 87 ILE A O 1
ATOM 1343 N N . GLY A 1 91 ? 10.84279 27.59660 12.90758 1.000 19.23909 88 GLY A N 1
ATOM 1344 C CA . GLY A 1 91 ? 10.25660 28.78901 13.48401 1.000 18.24262 88 GLY A CA 1
ATOM 1345 C C . GLY A 1 91 ? 10.40203 28.79368 14.98620 1.000 20.65540 88 GLY A C 1
ATOM 1346 O O . GLY A 1 91 ? 11.27759 28.12814 15.54730 1.000 21.04643 88 GLY A O 1
ATOM 1350 N N . TYR A 1 92 ? 9.51416 29.54044 15.61890 1.000 21.11646 89 TYR A N 1
ATOM 1351 C CA . TYR A 1 92 ? 9.56124 29.80523 17.04849 1.000 21.11260 89 TYR A CA 1
ATOM 1352 C C . TYR A 1 92 ? 8.44182 29.07817 17.77514 1.000 20.03538 89 TYR A C 1
ATOM 1353 O O . TYR A 1 92 ? 7.30765 29.01028 17.28957 1.000 22.87974 89 TYR A O 1
ATOM 1371 N N . SER A 1 93 ? 8.76460 28.57165 18.95997 1.000 21.29723 90 SER A N 1
ATOM 1372 C CA . SER A 1 93 ? 7.76396 27.93343 19.79981 1.000 19.94952 90 SER A CA 1
ATOM 1373 C C . SER A 1 93 ? 6.74240 28.96116 20.27895 1.000 23.12389 90 SER A C 1
ATOM 1374 O O . SER A 1 93 ? 6.93286 30.17483 20.17015 1.000 23.78668 90 SER A O 1
ATOM 1382 N N . ASP A 1 94 ? 5.62773 28.45839 20.80235 1.000 23.89897 91 ASP A N 1
ATOM 1383 C CA . ASP A 1 94 ? 4.81693 29.25648 21.70699 1.000 26.35515 91 ASP A CA 1
ATOM 1384 C C . ASP A 1 94 ? 5.69621 29.71851 22.86828 1.000 24.14926 91 ASP A C 1
ATOM 1385 O O . ASP A 1 94 ? 6.48705 28.92874 23.39774 1.000 23.55684 91 ASP A O 1
ATOM 1394 N N . PRO A 1 95 ? 5.66261 30.99852 23.23567 1.000 25.42138 92 PRO A N 1
ATOM 1395 C CA . PRO A 1 95 ? 6.52589 31.44631 24.33130 1.000 23.84843 92 PRO A CA 1
ATOM 1396 C C . PRO A 1 95 ? 6.13168 30.81244 25.65696 1.000 25.12387 92 PRO A C 1
ATOM 1397 O O . PRO A 1 95 ? 4.96707 30.51055 25.91108 1.000 26.90522 92 PRO A O 1
ATOM 1408 N N . SER A 1 96 ? 7.13569 30.58983 26.49198 1.000 25.48031 93 SER A N 1
ATOM 1409 C CA . SER A 1 96 ? 6.94339 30.12938 27.85294 1.000 26.32659 93 SER A CA 1
ATOM 1410 C C . SER A 1 96 ? 7.13283 31.32961 28.77129 1.000 28.84126 93 SER A C 1
ATOM 1411 O O . SER A 1 96 ? 8.25089 31.82758 28.92687 1.000 25.24453 93 SER A O 1
ATOM 1419 N N . ASP A 1 97 ? 6.04112 31.81707 29.35044 1.000 29.75009 94 ASP A N 1
ATOM 1420 C CA A ASP A 1 97 ? 6.10533 32.93266 30.28746 0.371 34.19032 94 ASP A CA 1
ATOM 1421 C CA B ASP A 1 97 ? 6.17720 32.95639 30.23962 0.629 34.14741 94 ASP A CA 1
ATOM 1422 C C . ASP A 1 97 ? 6.93093 32.54949 31.50520 1.000 29.23225 94 ASP A C 1
ATOM 1423 O O . ASP A 1 97 ? 6.85478 31.41265 31.97968 1.000 32.04470 94 ASP A O 1
ATOM 1440 N N . VAL A 1 98 ? 7.70235 33.49764 32.01706 1.000 28.10634 95 VAL A N 1
ATOM 1441 C CA . VAL A 1 98 ? 8.36098 33.36001 33.31716 1.000 23.85181 95 VAL A CA 1
ATOM 1442 C C . VAL A 1 98 ? 7.38403 33.86776 34.36109 1.000 24.26413 95 VAL A C 1
ATOM 1443 O O . VAL A 1 98 ? 6.88599 34.99730 34.23055 1.000 25.00415 95 VAL A O 1
ATOM 1456 N N . PRO A 1 99 ? 7.02916 33.07083 35.37546 1.000 30.50980 96 PRO A N 1
ATOM 1457 C CA . PRO A 1 99 ? 5.98517 33.51124 36.30537 1.000 31.65085 96 PRO A CA 1
ATOM 1458 C C . PRO A 1 99 ? 6.33677 34.82597 36.98100 1.000 33.70087 96 PRO A C 1
ATOM 1459 O O . PRO A 1 99 ? 7.49483 35.09976 37.29142 1.000 29.89365 96 PRO A O 1
ATOM 1470 N N . ASP A 1 100 ? 5.30777 35.64001 37.20076 1.000 34.95181 97 ASP A N 1
ATOM 1471 C CA . ASP A 1 100 ? 5.36903 36.79539 38.08750 1.000 39.34869 97 ASP A CA 1
ATOM 1472 C C . ASP A 1 100 ? 6.11053 37.98384 37.48750 1.000 33.22561 97 ASP A C 1
ATOM 1473 O O . ASP A 1 100 ? 6.48594 37.96484 36.30666 1.000 34.79214 97 ASP A O 1
ATOM 1477 N N . LYS A 1 101 ? 6.25822 39.03660 38.29113 1.000 34.94010 98 LYS A N 1
ATOM 1478 C CA . LYS A 1 101 ? 6.99517 40.24969 37.97339 1.000 30.48793 98 LYS A CA 1
ATOM 1479 C C . LYS A 1 101 ? 8.24093 40.28847 38.84446 1.000 28.07012 98 LYS A C 1
ATOM 1480 O O . LYS A 1 101 ? 8.21809 39.81475 39.98839 1.000 28.77966 98 LYS A O 1
ATOM 1499 N N . HIS A 1 102 ? 9.31817 40.87741 38.33456 1.000 26.85654 99 HIS A N 1
ATOM 1500 C CA . HIS A 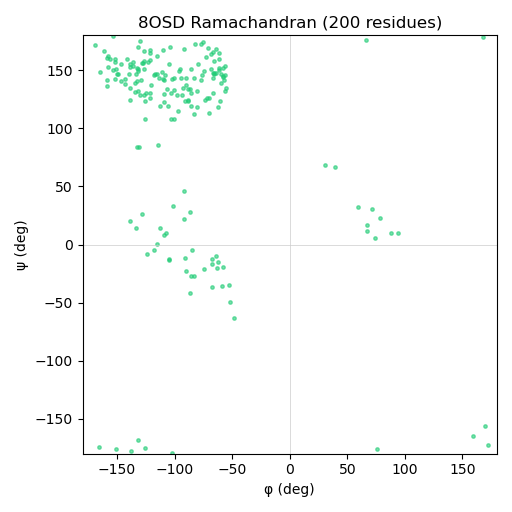1 102 ? 10.59634 40.77201 39.02206 1.000 25.99262 99 HIS A CA 1
ATOM 1501 C C . HIS A 1 102 ? 11.37259 42.07230 39.02991 1.000 27.41453 99 HIS A C 1
ATOM 1502 O O . HIS A 1 102 ? 11.48473 42.74539 38.00877 1.000 26.21265 99 HIS A O 1
ATOM 1516 N N . TYR A 1 103 ? 11.91852 42.40887 40.19074 1.000 27.41554 100 TYR A N 1
ATOM 1517 C CA . TYR A 1 103 ? 12.79329 43.56323 40.25482 1.000 30.32965 100 TYR A CA 1
ATOM 1518 C C . TYR A 1 103 ? 14.24968 43.14113 40.09460 1.000 26.73028 100 TYR A C 1
ATOM 1519 O O . TYR A 1 103 ? 14.64472 42.06885 40.57094 1.000 28.52195 100 TYR A O 1
ATOM 1537 N N . PRO A 1 104 ? 15.07789 43.94021 39.41583 1.000 26.67584 101 PRO A N 1
ATOM 1538 C CA . PRO A 1 104 ? 16.52888 43.72887 39.49720 1.000 25.70585 101 PRO A CA 1
ATOM 1539 C C . PRO A 1 104 ? 17.03979 44.36196 40.77833 1.000 32.12254 101 PRO A C 1
ATOM 1540 O O . PRO A 1 104 ? 16.90109 45.56875 40.97961 1.000 32.33426 101 PRO A O 1
ATOM 1551 N N . LYS A 1 105 ? 17.60387 43.55020 41.66003 1.000 30.80313 102 LYS A N 1
ATOM 1552 C CA . LYS A 1 105 ? 18.01346 44.05170 42.95689 1.000 36.68610 102 LYS A CA 1
ATOM 1553 C C . LYS A 1 105 ? 19.19837 43.23944 43.43993 1.000 36.59375 102 LYS A C 1
ATOM 1554 O O . LYS A 1 105 ? 19.33655 42.06037 43.10334 1.000 34.61764 102 LYS A O 1
ATOM 1573 N N . ASP A 1 106 ? 20.08401 43.90823 44.17071 1.000 39.23313 103 ASP A N 1
ATOM 1574 C CA . ASP A 1 106 ? 21.14210 43.23020 44.91047 1.000 42.02941 103 ASP A CA 1
ATOM 1575 C C . ASP A 1 106 ? 20.50709 42.47951 46.07557 1.000 42.13690 103 ASP A C 1
ATOM 1576 O O . ASP A 1 106 ? 19.97158 43.09994 46.99891 1.000 46.87819 103 ASP A O 1
ATOM 1585 N N . ILE A 1 107 ? 20.55577 41.15146 46.03266 1.000 42.82474 104 ILE A N 1
ATOM 1586 C CA . ILE A 1 107 ? 19.97003 40.32547 47.08802 1.000 42.90077 104 ILE A CA 1
ATOM 1587 C C . ILE A 1 107 ? 21.04030 39.71423 47.98083 1.000 44.70020 104 ILE A C 1
ATOM 1588 O O . ILE A 1 107 ? 22.22782 39.98299 47.82327 1.000 45.44776 104 ILE A O 1
ATOM 1604 N N . PRO B 1 5 ? 17.20011 37.94326 69.10330 1.000 52.02713 2 PRO B N 1
ATOM 1605 C CA . PRO B 1 5 ? 15.73736 37.97296 69.20018 1.000 51.03543 2 PRO B CA 1
ATOM 1606 C C . PRO B 1 5 ? 15.03109 38.12431 67.86625 1.000 48.56794 2 PRO B C 1
ATOM 1607 O O . PRO B 1 5 ? 13.84800 38.43492 67.85556 1.000 50.21977 2 PRO B O 1
ATOM 1618 N N . GLN B 1 6 ? 15.73974 37.93165 66.75624 1.000 47.22473 3 GLN B N 1
ATOM 1619 C CA . GLN B 1 6 ? 15.13205 37.92627 65.43296 1.000 43.49446 3 GLN B CA 1
ATOM 1620 C C . GLN B 1 6 ? 15.41062 36.57933 64.78309 1.000 37.74886 3 GLN B C 1
ATOM 1621 O O . GLN B 1 6 ? 16.56760 36.14990 64.70380 1.000 38.68010 3 GLN B O 1
ATOM 1635 N N . TYR B 1 7 ? 14.34403 35.91445 64.33813 1.000 35.93270 4 TYR B N 1
ATOM 1636 C CA . TYR B 1 7 ? 14.41354 34.57210 63.78018 1.000 32.43928 4 TYR B CA 1
ATOM 1637 C C . TYR B 1 7 ? 13.86634 34.56253 62.35889 1.000 30.74642 4 TYR B C 1
ATOM 1638 O O . TYR B 1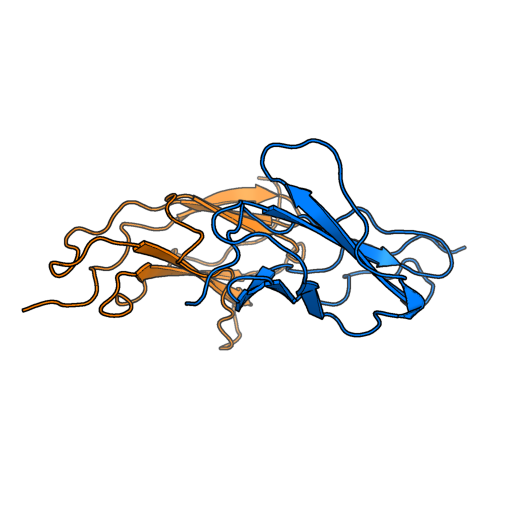 7 ? 13.24752 35.54411 61.92312 1.000 27.84532 4 TYR B O 1
ATOM 1656 N N . PRO B 1 8 ? 14.08422 33.49188 61.60150 1.000 27.87133 5 PRO B N 1
ATOM 1657 C CA . PRO B 1 8 ? 13.33888 33.31077 60.35054 1.000 28.60910 5 PRO B CA 1
ATOM 1658 C C . PRO B 1 8 ? 11.85698 33.22322 60.66468 1.000 24.40455 5 PRO B C 1
ATOM 1659 O O . PRO B 1 8 ? 11.48894 33.04085 61.83026 1.000 27.46267 5 PRO B O 1
ATOM 1670 N N . PRO B 1 9 ? 10.98591 33.35723 59.68347 1.000 24.72445 6 PRO B N 1
ATOM 1671 C CA . PRO B 1 9 ? 9.54315 33.28152 59.93866 1.000 21.20320 6 PRO B CA 1
ATOM 1672 C C . PRO B 1 9 ? 9.09751 31.83505 60.13563 1.000 22.12659 6 PRO B C 1
ATOM 1673 O O . PRO B 1 9 ? 9.85373 30.88615 59.93717 1.000 22.03905 6 PRO B O 1
ATOM 1684 N N . GLY B 1 10 ? 7.84940 31.68011 60.52687 1.000 21.54856 7 GLY B N 1
ATOM 1685 C CA . GLY B 1 10 ? 7.21943 30.38053 60.53949 1.000 21.51784 7 GLY B CA 1
ATOM 1686 C C . GLY B 1 10 ? 6.95193 29.86971 59.14041 1.000 20.73906 7 GLY B C 1
ATOM 1687 O O . GLY B 1 10 ? 7.06193 30.59379 58.13029 1.000 20.57213 7 GLY B O 1
ATOM 1691 N N . PRO B 1 11 ? 6.58902 28.59434 59.05086 1.000 20.80867 8 PRO B N 1
ATOM 1692 C CA . PRO B 1 11 ? 6.27011 28.03112 57.74708 1.000 21.81310 8 PRO B CA 1
ATOM 1693 C C . PRO B 1 11 ? 4.98865 28.63649 57.19471 1.000 20.09233 8 PRO B C 1
ATOM 1694 O O . PRO B 1 11 ? 4.09317 29.03432 57.95699 1.000 19.81088 8 PRO B O 1
ATOM 1705 N N . PRO B 1 12 ? 4.85750 28.71539 55.87600 1.000 22.13877 9 PRO B N 1
ATOM 1706 C CA . PRO B 1 12 ? 3.57533 29.11223 55.28649 1.000 21.00709 9 PRO B CA 1
ATOM 1707 C C . PRO B 1 12 ? 2.46790 28.17687 55.72360 1.000 23.44596 9 PRO B C 1
ATOM 1708 O O . PRO B 1 12 ? 2.69010 26.99476 55.99323 1.000 23.67598 9 PRO B O 1
ATOM 1719 N N . ALA B 1 13 ? 1.25453 28.71355 55.75387 1.000 23.25265 10 ALA B N 1
ATOM 1720 C CA . ALA B 1 13 ? 0.09164 27.98240 56.23288 1.000 23.36775 10 ALA B CA 1
ATOM 1721 C C . ALA B 1 13 ? -0.56236 27.20084 55.09961 1.000 21.74184 10 ALA B C 1
ATOM 1722 O O . ALA B 1 13 ? -0.96801 27.77674 54.08149 1.000 23.61696 10 ALA B O 1
ATOM 1729 N N . PHE B 1 14 ? -0.67833 25.88871 55.29809 1.000 23.18695 11 PHE B N 1
ATOM 1730 C CA . PHE B 1 14 ? -1.41550 24.95298 54.44906 1.000 21.99722 11 PHE B CA 1
ATOM 1731 C C . PHE B 1 14 ? -1.26520 25.23464 52.95551 1.000 22.12144 11 PHE B C 1
ATOM 1732 O O . PHE B 1 14 ? -2.24535 25.58109 52.29133 1.000 20.79899 11 PHE B O 1
ATOM 1749 N N . PRO B 1 15 ? -0.07979 25.07084 52.39258 1.000 22.12372 12 PRO B N 1
ATOM 1750 C CA . PRO B 1 15 ? 0.06086 25.24553 50.93607 1.000 23.65333 12 PRO B CA 1
ATOM 1751 C C . PRO B 1 15 ? -0.69409 24.15511 50.19501 1.000 21.78880 12 PRO B C 1
ATOM 1752 O O . PRO B 1 15 ? -0.74341 23.00333 50.63732 1.000 21.87842 12 PRO B O 1
ATOM 1763 N N . LYS B 1 16 ? -1.29594 24.52545 49.06450 1.000 23.35631 13 LYS B N 1
ATOM 1764 C CA . LYS B 1 16 ? -2.10990 23.58122 48.31761 1.000 22.66227 13 LYS B CA 1
ATOM 1765 C C . LYS B 1 16 ? -2.07406 23.88046 46.82451 1.000 18.36370 13 LYS B C 1
ATOM 1766 O O . LYS B 1 16 ? -1.99867 25.04107 46.41362 1.000 20.38369 13 LYS B O 1
ATOM 1785 N N . VAL B 1 17 ? -2.15239 22.82389 46.02012 1.000 18.80627 14 VAL B N 1
ATOM 1786 C CA . VAL B 1 17 ? -2.46102 22.97638 44.59950 1.000 19.23089 14 VAL B CA 1
ATOM 1787 C C . VAL B 1 17 ? -3.93921 23.31166 44.47545 1.000 19.29979 14 VAL B C 1
ATOM 1788 O O . VAL B 1 17 ? -4.79529 22.58535 44.99494 1.000 21.65718 14 VAL B O 1
ATOM 1801 N N . TYR B 1 18 ? -4.25143 24.43535 43.81906 1.000 19.12650 15 TYR B N 1
ATOM 1802 C CA . TYR B 1 18 ? -5.63955 24.82341 43.61617 1.000 19.58967 15 TYR B CA 1
ATOM 1803 C C . TYR B 1 18 ? -6.05665 24.90209 42.15691 1.000 19.99845 15 TYR B C 1
ATOM 1804 O O . TYR B 1 18 ? -7.24788 25.08574 41.88548 1.000 20.53806 15 TYR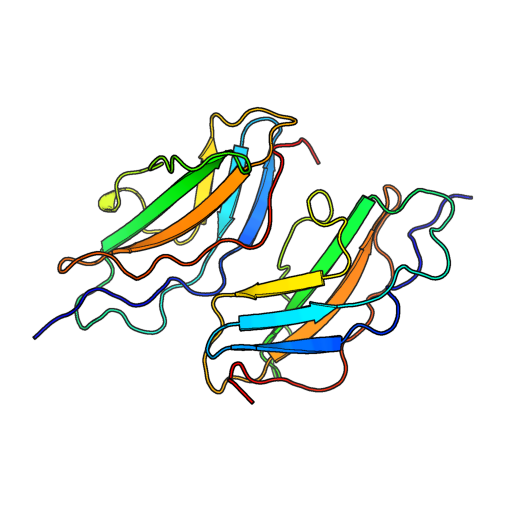 B O 1
ATOM 1822 N N . ASP B 1 19 ? -5.13695 24.71953 41.21056 1.000 19.92080 16 ASP B N 1
ATOM 1823 C CA . ASP B 1 19 ? -5.45026 24.83249 39.79310 1.000 22.14001 16 ASP B CA 1
ATOM 1824 C C . ASP B 1 19 ? -4.30427 24.20922 39.01992 1.000 21.98083 16 ASP B C 1
ATOM 1825 O O . ASP B 1 19 ? -3.15519 24.24301 39.45950 1.000 21.57956 16 ASP B O 1
ATOM 1834 N N . THR B 1 20 ? -4.63173 23.62724 37.87162 1.000 22.76642 17 THR B N 1
ATOM 1835 C CA . THR B 1 20 ? -3.59473 23.07873 37.01381 1.000 22.40930 17 THR B CA 1
ATOM 1836 C C . THR B 1 20 ? -4.02235 23.25741 35.56708 1.000 23.65586 17 THR B C 1
ATOM 1837 O O . THR B 1 20 ? -5.21149 23.38185 35.26128 1.000 22.62370 17 THR B O 1
ATOM 1848 N N . THR B 1 21 ? -3.03498 23.29816 34.68332 1.000 22.89610 18 THR B N 1
ATOM 1849 C CA . THR B 1 21 ? -3.29376 23.16887 33.26004 1.000 25.91449 18 THR B CA 1
ATOM 1850 C C . THR B 1 21 ? -2.41893 22.03247 32.76757 1.000 25.24536 18 THR B C 1
ATOM 1851 O O . THR B 1 21 ? -1.73194 21.39814 33.56910 1.000 25.92603 18 THR B O 1
ATOM 1862 N N . ARG B 1 22 ? -2.40291 21.78903 31.45920 1.000 25.67519 19 ARG B N 1
ATOM 1863 C CA . ARG B 1 22 ? -1.62001 20.67996 30.93319 1.000 26.19047 19 ARG B CA 1
ATOM 1864 C C . ARG B 1 22 ? -0.12328 20.90427 31.07979 1.000 24.94834 19 ARG B C 1
ATOM 1865 O O . ARG B 1 22 ? 0.64663 19.96062 30.87437 1.000 26.03804 19 ARG B O 1
ATOM 1872 N N . SER B 1 23 ? 0.30991 22.11963 31.41189 1.000 23.75302 20 SER B N 1
ATOM 1873 C CA . SER B 1 23 ? 1.73360 22.34530 31.62325 1.000 23.30068 20 SER B CA 1
ATOM 1874 C C . SER B 1 23 ? 2.00365 23.24584 32.82425 1.000 23.97047 20 SER B C 1
ATOM 1875 O O . SER B 1 23 ? 3.08905 23.82556 32.92678 1.000 21.96498 20 SER B O 1
ATOM 1883 N N . SER B 1 24 ? 1.05871 23.37900 33.75550 1.000 23.28290 21 SER B N 1
ATOM 1884 C CA . SER B 1 24 ? 1.29684 24.26035 34.88254 1.000 24.82180 21 SER B CA 1
ATOM 1885 C C . SER B 1 24 ? 0.51612 23.77211 36.09087 1.000 20.93372 21 SER B C 1
ATOM 1886 O O . SER B 1 24 ? -0.48842 23.07292 35.96242 1.000 22.28760 21 SER B O 1
ATOM 1894 N N . VAL B 1 25 ? 0.98741 24.17662 37.26857 1.000 21.87312 22 VAL B N 1
ATOM 1895 C CA . VAL B 1 25 ? 0.35854 23.85048 38.54277 1.000 19.93139 22 VAL B CA 1
ATOM 1896 C C . VAL B 1 25 ? 0.39728 25.09314 39.42401 1.000 19.85690 22 VAL B C 1
ATOM 1897 O O . VAL B 1 25 ? 1.46934 25.64846 39.66502 1.000 18.74418 22 VAL B O 1
ATOM 1910 N N . SER B 1 26 ? -0.76521 25.52521 39.90642 1.000 21.06627 23 SER B N 1
ATOM 1911 C CA . SER B 1 26 ? -0.90129 26.74146 40.70237 1.000 20.07108 23 SER B CA 1
ATOM 1912 C C . SER B 1 26 ? -1.00072 26.38140 42.17947 1.000 19.22868 23 SER B C 1
ATOM 1913 O O . SER B 1 26 ? -1.73308 25.46662 42.54128 1.000 18.34508 23 SER B O 1
ATOM 1921 N N . LEU B 1 27 ? -0.23278 27.08354 43.00827 1.000 20.01077 24 LEU B N 1
ATOM 1922 C CA . LEU B 1 27 ? -0.19969 26.87698 44.44939 1.000 18.96281 24 LEU B CA 1
ATOM 1923 C C . LEU B 1 27 ? -0.71756 28.10777 45.17605 1.000 20.31739 24 LEU B C 1
ATOM 1924 O O . LEU B 1 27 ? -0.47512 29.23659 44.75021 1.000 17.78601 24 LEU B O 1
ATOM 1940 N N . SER B 1 28 ? -1.37917 27.89201 46.31240 1.000 21.53734 25 SER B N 1
ATOM 1941 C CA . SER B 1 28 ? -1.72262 28.98644 47.20499 1.000 24.25078 25 SER B CA 1
ATOM 1942 C C . SER B 1 28 ? -1.47973 28.54091 48.63942 1.000 21.88421 25 SER B C 1
ATOM 1943 O O . SER B 1 28 ? -1.48653 27.34708 48.95249 1.000 21.47374 25 SER B O 1
ATOM 1951 N N . TRP B 1 29 ? -1.25747 29.52126 49.50150 1.000 22.43284 26 TRP B N 1
ATOM 1952 C CA . TRP B 1 29 ? -1.00567 29.27419 50.91340 1.000 21.11536 26 TRP B CA 1
ATOM 1953 C C . TRP B 1 29 ? -1.44575 30.49481 51.70108 1.000 19.70942 26 TRP B C 1
ATOM 1954 O O . TRP B 1 29 ? -1.89466 31.48707 51.13461 1.000 19.88691 26 TRP B O 1
ATOM 1975 N N . GLY B 1 30 ? -1.29346 30.41873 53.01805 1.000 21.45925 27 GLY B N 1
ATOM 1976 C CA . GLY B 1 30 ? -1.53069 31.57507 53.85501 1.000 21.58300 27 GLY B CA 1
ATOM 1977 C C . GLY B 1 30 ? -0.26732 32.03585 54.55363 1.000 21.42941 27 GLY B C 1
ATOM 1978 O O . GLY B 1 30 ? 0.71010 31.29316 54.64880 1.000 20.27445 27 GLY B O 1
ATOM 1982 N N . LYS B 1 31 ? -0.28389 33.27605 55.03209 1.000 22.72912 28 LYS B N 1
ATOM 1983 C CA . LYS B 1 31 ? 0.83883 33.82590 55.76547 1.000 24.03267 28 LYS B CA 1
ATOM 1984 C C . LYS B 1 31 ? 1.18100 32.93890 56.96327 1.000 21.80107 28 LYS B C 1
ATOM 1985 O O . LYS B 1 31 ? 0.33549 32.18860 57.45722 1.000 24.06295 28 LYS B O 1
ATOM 2004 N N . PRO B 1 32 ? 2.43438 32.95768 57.40192 1.000 21.88123 29 PRO B N 1
ATOM 2005 C CA . PRO B 1 32 ? 2.81877 32.19958 58.59092 1.000 17.39595 29 PRO B CA 1
ATOM 2006 C C . PRO B 1 32 ? 2.19824 32.78419 59.84633 1.000 21.61053 29 PRO B C 1
ATOM 2007 O O . PRO B 1 32 ? 1.74407 33.92785 59.87342 1.000 17.74951 29 PRO B O 1
ATOM 2018 N N . ALA B 1 33 ? 2.21636 31.97089 60.89872 1.000 19.30588 30 ALA B N 1
ATOM 2019 C CA . ALA B 1 33 ? 1.64614 32.36364 62.17264 1.000 24.15781 30 ALA B CA 1
ATOM 2020 C C . ALA B 1 33 ? 2.52185 33.36060 62.91928 1.000 20.96283 30 ALA B C 1
ATOM 2021 O O . ALA B 1 33 ? 2.00893 34.07232 63.79079 1.000 25.06561 30 ALA B O 1
ATOM 2028 N N . TYR B 1 34 ? 3.81730 33.43111 62.60048 1.000 21.87587 31 TYR B N 1
ATOM 2029 C CA . TYR B 1 34 ? 4.78022 34.26840 63.30786 1.000 18.21124 31 TYR B CA 1
ATOM 2030 C C . TYR B 1 34 ? 5.95781 34.49296 62.35231 1.000 20.01883 31 TYR B C 1
ATOM 2031 O O . TYR B 1 34 ? 6.33671 33.58206 61.61157 1.000 20.49064 31 TYR B O 1
ATOM 2049 N N . ASP B 1 35 ? 6.52113 35.70382 62.36327 1.000 19.49218 32 ASP B N 1
ATOM 2050 C CA . ASP B 1 35 ? 7.57245 36.07450 61.42378 1.000 21.55016 32 ASP B CA 1
ATOM 2051 C C . ASP B 1 35 ? 8.95416 36.17518 62.05970 1.000 19.56474 32 ASP B C 1
ATOM 2052 O O . ASP B 1 35 ? 9.89404 36.65493 61.40581 1.000 21.70077 32 ASP B O 1
ATOM 2061 N N . GLY B 1 36 ? 9.11078 35.73307 63.30231 1.000 20.01098 33 GLY B N 1
ATOM 2062 C CA . GLY B 1 36 ? 10.39163 35.84183 63.96479 1.000 19.91282 33 GLY B CA 1
ATOM 2063 C C . GLY B 1 36 ? 10.84040 37.24622 64.26848 1.000 20.96703 33 GLY B C 1
ATOM 2064 O O . GLY B 1 36 ? 12.00703 37.44180 64.62404 1.000 23.37951 33 GLY B O 1
ATOM 2068 N N . GLY B 1 37 ? 9.96319 38.23470 64.14369 1.000 22.45759 34 GLY B N 1
ATOM 2069 C CA . GLY B 1 37 ? 10.29882 39.60025 64.48533 1.000 26.21550 34 GLY B CA 1
ATOM 2070 C C . GLY B 1 37 ? 10.91268 40.38583 63.35505 1.000 28.71068 34 GLY B C 1
ATOM 2071 O O . GLY B 1 37 ? 11.40952 41.49493 63.58231 1.000 30.76172 34 GLY B O 1
ATOM 2075 N N . SER B 1 38 ? 10.89509 39.84626 62.14458 1.000 31.01216 35 SER B N 1
ATOM 2076 C CA . SER B 1 38 ? 11.38982 40.54220 60.97739 1.000 34.13896 35 SER B CA 1
ATOM 2077 C C . SER B 1 38 ? 10.36087 40.34204 59.87157 1.000 32.18119 35 SER B C 1
ATOM 2078 O O . SER B 1 38 ? 9.93649 39.19669 59.61968 1.000 29.44023 35 SER B O 1
ATOM 2086 N N . PRO B 1 39 ? 9.93530 41.40283 59.18790 1.000 30.48296 36 PRO B N 1
ATOM 2087 C CA . PRO B 1 39 ? 8.83551 41.25338 58.22910 1.000 31.09728 36 PRO B CA 1
ATOM 2088 C C . PRO B 1 39 ? 9.17145 40.26190 57.12709 1.000 29.04307 36 PRO B C 1
ATOM 2089 O O . PRO B 1 39 ? 10.28922 40.23031 56.60152 1.000 30.54781 36 PRO B O 1
ATOM 2100 N N . ILE B 1 40 ? 8.17566 39.45185 56.77298 1.000 33.34074 37 ILE B N 1
ATOM 2101 C CA . ILE B 1 40 ? 8.33235 38.52765 55.66661 1.000 30.87986 37 ILE B CA 1
ATOM 2102 C C . ILE B 1 40 ? 8.61270 39.33505 54.41163 1.000 29.37666 37 ILE B C 1
ATOM 2103 O O . ILE B 1 40 ? 7.84293 40.23182 54.04274 1.000 30.09415 37 ILE B O 1
ATOM 2119 N N . ILE B 1 41 ? 9.73700 39.03935 53.76591 1.000 28.00390 38 ILE B N 1
ATOM 2120 C CA . ILE B 1 41 ? 10.03224 39.69897 52.50694 1.000 25.79656 38 ILE B CA 1
ATOM 2121 C C . ILE B 1 41 ? 9.38580 38.96260 51.34387 1.000 23.07652 38 ILE B C 1
ATOM 2122 O O . ILE B 1 41 ? 9.07234 39.58417 50.32063 1.000 21.87068 38 ILE B O 1
ATOM 2138 N N . GLY B 1 42 ? 9.16762 37.65910 51.47664 1.000 21.25072 39 GLY B N 1
ATOM 2139 C CA . GLY B 1 42 ? 8.56879 36.90680 50.39868 1.000 19.72541 39 GLY B CA 1
ATOM 2140 C C . GLY B 1 42 ? 8.58753 35.41992 50.68001 1.000 19.09587 39 GLY B C 1
ATOM 2141 O O . GLY B 1 42 ? 8.90903 34.96781 51.78737 1.000 19.29505 39 GLY B O 1
ATOM 2145 N N . TYR B 1 43 ? 8.20119 34.67480 49.65647 1.000 18.52292 40 TYR B N 1
ATOM 2146 C CA . TYR B 1 43 ? 8.06327 33.23298 49.71598 1.000 19.41365 40 TYR B CA 1
ATOM 2147 C C . TYR B 1 43 ? 8.92723 32.60310 48.63701 1.000 19.73176 40 TYR B C 1
ATOM 2148 O O . TYR B 1 43 ? 9.28183 33.23802 47.65722 1.000 21.23817 40 TYR B O 1
ATOM 2166 N N . LEU B 1 44 ? 9.27508 31.34444 48.86334 1.000 20.94449 41 LEU B N 1
ATOM 2167 C CA . LEU B 1 44 ? 10.08812 30.55068 47.96146 1.000 20.36511 41 LEU B CA 1
ATOM 2168 C C . LEU B 1 44 ? 9.31646 29.28179 47.68693 1.000 17.75235 41 LEU B C 1
ATOM 2169 O O . LEU B 1 44 ? 8.84342 28.62407 48.62007 1.000 20.09248 41 LEU B O 1
ATOM 2185 N N . VAL B 1 45 ? 9.16196 28.95936 46.40846 1.000 18.47697 42 VAL B N 1
ATOM 2186 C CA . VAL B 1 45 ? 8.47511 27.75541 45.97404 1.000 17.92923 42 VAL B CA 1
ATOM 2187 C C . VAL B 1 45 ? 9.51506 26.79989 45.41530 1.000 17.85981 42 VAL B C 1
ATOM 2188 O O . VAL B 1 45 ? 10.32530 27.17907 44.56111 1.000 17.65024 42 VAL B O 1
ATOM 2201 N N . GLU B 1 46 ? 9.48085 25.56383 45.88234 1.000 17.54044 43 GLU B N 1
ATOM 2202 C CA . GLU B 1 46 ? 10.36330 24.51270 45.41511 1.000 19.35922 43 GLU B CA 1
ATOM 2203 C C . GLU B 1 46 ? 9.51803 23.42332 44.78508 1.000 17.77367 43 GLU B C 1
ATOM 2204 O O . GLU B 1 46 ? 8.38694 23.16939 45.20775 1.000 17.90335 43 GLU B O 1
ATOM 2216 N N . VAL B 1 47 ? 10.06239 22.79283 43.75102 1.000 18.91632 44 VAL B N 1
ATOM 2217 C CA . VAL B 1 47 ? 9.37243 21.73385 43.03459 1.000 18.60749 44 VAL B CA 1
ATOM 2218 C C . VAL B 1 47 ? 10.36079 20.60809 42.78408 1.000 21.02347 44 VAL B C 1
ATOM 2219 O O . VAL B 1 47 ? 11.57477 20.82211 42.71720 1.000 20.99862 44 VAL B O 1
ATOM 2232 N N . LYS B 1 48 ? 9.83319 19.39724 42.65365 1.000 22.18743 45 LYS B N 1
ATOM 2233 C CA . LYS B 1 48 ? 10.64780 18.25787 42.26463 1.000 26.24499 45 LYS B CA 1
ATOM 2234 C C . LYS B 1 48 ? 9.75193 17.23802 41.58556 1.000 26.11473 45 LYS B C 1
ATOM 2235 O O . LYS B 1 48 ? 8.55928 17.14545 41.88420 1.000 26.56415 45 LYS B O 1
ATOM 2254 N N . ARG B 1 49 ? 10.33197 16.47657 40.66387 1.000 30.51149 46 ARG B N 1
ATOM 2255 C CA . ARG B 1 49 ? 9.64549 15.29262 40.18511 1.000 32.75632 46 ARG B CA 1
ATOM 2256 C C . ARG B 1 49 ? 9.39480 14.34789 41.35586 1.000 33.08697 46 ARG B C 1
ATOM 2257 O O . ARG B 1 49 ? 10.19307 14.25422 42.29427 1.000 33.90262 46 ARG B O 1
ATOM 2278 N N . ALA B 1 50 ? 8.26777 13.63999 41.28587 1.000 36.48604 47 ALA B N 1
ATOM 2279 C CA . ALA B 1 50 ? 7.76312 12.88287 42.42720 1.000 39.74325 47 ALA B CA 1
ATOM 2280 C C . ALA B 1 50 ? 8.84176 12.01432 43.06921 1.000 48.65334 47 ALA B C 1
ATOM 2281 O O . ALA B 1 50 ? 9.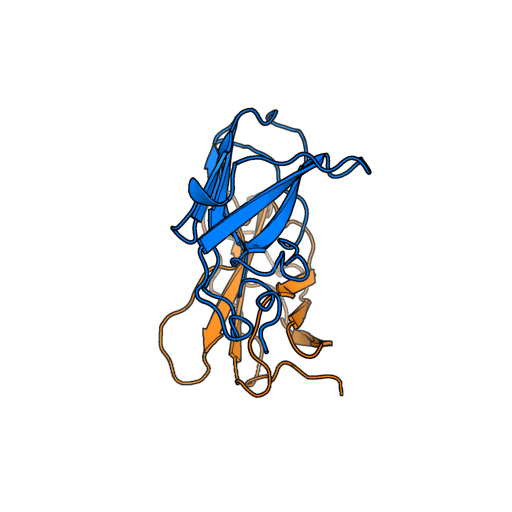18708 12.19351 44.24138 1.000 44.16941 47 ALA B O 1
ATOM 2288 N N . ASP B 1 51 ? 9.37542 11.05141 42.32816 1.000 50.18300 48 ASP B N 1
ATOM 2289 C CA . ASP B 1 51 ? 10.25603 10.06118 42.92761 1.000 56.32152 48 ASP B CA 1
ATOM 2290 C C . ASP B 1 51 ? 11.73189 10.44845 42.86417 1.000 53.73767 48 ASP B C 1
ATOM 2291 O O . ASP B 1 51 ? 12.59237 9.56851 42.96928 1.000 54.09998 48 ASP B O 1
ATOM 2295 N N . SER B 1 52 ? 12.04602 11.73347 42.72205 1.000 49.55602 49 SER B N 1
ATOM 2296 C CA . SER B 1 52 ? 13.42683 12.18851 42.74926 1.000 45.75723 49 SER B CA 1
ATOM 2297 C C . SER B 1 52 ? 13.73477 12.80328 44.11317 1.000 47.12600 49 SER B C 1
ATOM 2298 O O . SER B 1 52 ? 12.89320 12.84021 45.01297 1.000 43.51568 49 SER B O 1
ATOM 2306 N N . ASP B 1 53 ? 14.97131 13.27696 44.27481 1.000 46.75183 50 ASP B N 1
ATOM 2307 C CA . ASP B 1 53 ? 15.38116 13.96826 45.49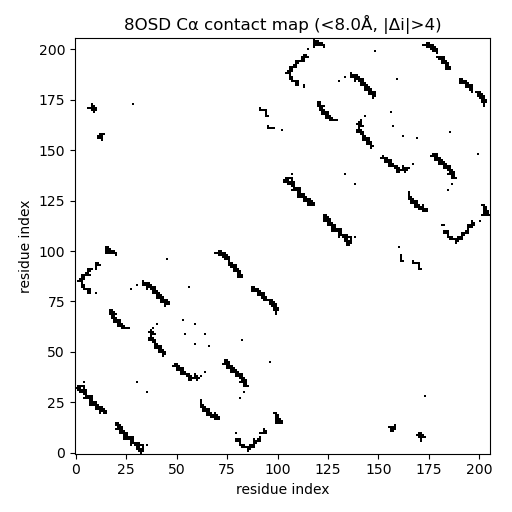116 1.000 49.74454 50 ASP B CA 1
ATOM 2308 C C . ASP B 1 53 ? 16.03802 15.30107 45.15279 1.000 47.97062 50 ASP B C 1
ATOM 2309 O O . ASP B 1 53 ? 16.87960 15.79459 45.90997 1.000 48.10190 50 ASP B O 1
ATOM 2318 N N . ASN B 1 54 ? 15.68652 15.88531 44.01197 1.000 45.03777 51 ASN B N 1
ATOM 2319 C CA . ASN B 1 54 ? 16.32680 17.10572 43.52546 1.000 42.71891 51 ASN B CA 1
ATOM 2320 C C . ASN B 1 54 ? 15.30576 18.23439 43.52939 1.000 35.51064 51 ASN B C 1
ATOM 2321 O O . ASN B 1 54 ? 14.65444 18.49327 42.51102 1.000 36.21883 51 ASN B O 1
ATOM 2332 N N . TRP B 1 55 ? 15.17462 18.88867 44.68430 1.000 31.95303 52 TRP B N 1
ATOM 2333 C CA . TRP B 1 55 ? 14.30338 20.04959 44.81415 1.000 27.30638 52 TRP B CA 1
ATOM 2334 C C . TRP B 1 55 ? 14.91272 21.23645 44.08275 1.000 24.94789 52 TRP B C 1
ATOM 2335 O O . TRP B 1 55 ? 16.06523 21.61092 44.33311 1.000 25.24586 52 TRP B O 1
ATOM 2356 N N . VAL B 1 56 ? 14.12630 21.83029 43.18939 1.000 23.32633 53 VAL B N 1
ATOM 2357 C CA . VAL B 1 56 ? 14.52388 22.98221 42.38782 1.000 22.57354 53 VAL B CA 1
ATOM 2358 C C . VAL B 1 56 ? 13.73745 24.19119 42.87332 1.000 22.81892 53 VAL B C 1
ATOM 2359 O O . VAL B 1 56 ? 12.54518 24.07918 43.17723 1.000 22.22386 53 VAL B O 1
ATOM 2372 N N . ARG B 1 57 ? 14.38339 25.35203 42.90622 1.000 21.52262 54 ARG B N 1
ATOM 2373 C CA . ARG B 1 57 ? 13.72134 26.57556 43.34228 1.000 20.70268 54 ARG B CA 1
ATOM 2374 C C . ARG B 1 57 ? 13.03943 27.25721 42.16487 1.000 18.83045 54 ARG B C 1
ATOM 2375 O O . ARG B 1 57 ? 13.63925 27.40596 41.09467 1.000 19.63918 54 ARG B O 1
ATOM 2396 N N . CYS B 1 58 ? 11.79588 27.67686 42.36195 1.000 18.08419 55 CYS B N 1
ATOM 2397 C CA . CYS B 1 58 ? 11.00408 28.24945 41.28512 1.000 18.53448 55 CYS B CA 1
ATOM 2398 C C . CYS B 1 58 ? 11.13078 29.75945 41.17309 1.000 19.13622 55 CYS B C 1
ATOM 2399 O O . CYS B 1 58 ? 10.70782 30.32633 40.15994 1.000 20.89138 55 CYS B O 1
ATOM 2407 N N . ASN B 1 59 ? 11.71891 30.42043 42.16509 1.000 18.53264 56 ASN B N 1
ATOM 2408 C CA . ASN B 1 59 ? 11.69247 31.87318 42.21150 1.000 19.44524 56 ASN B CA 1
ATOM 2409 C C . ASN B 1 59 ? 12.65295 32.37074 43.27296 1.000 21.29378 56 ASN B C 1
ATOM 2410 O O . ASN B 1 59 ? 13.16119 31.60029 44.09082 1.000 23.18891 56 ASN B O 1
ATOM 2421 N N . LEU B 1 60 ? 12.84522 33.70324 43.28576 1.000 22.51031 57 LEU B N 1
ATOM 2422 C CA . LEU B 1 60 ? 13.54792 34.40576 44.34310 1.000 24.19427 57 LEU B CA 1
ATOM 2423 C C . LEU B 1 60 ? 12.53455 34.99605 45.31425 1.000 23.48371 57 LEU B C 1
ATOM 2424 O O . LEU B 1 60 ? 11.57474 35.65293 44.86992 1.000 23.17218 57 LEU B O 1
ATOM 2440 N N . PRO B 1 61 ? 12.64202 34.76956 46.63340 1.000 23.96425 58 PRO B N 1
ATOM 2441 C CA . PRO B 1 61 ? 11.61789 35.32258 47.52468 1.000 24.91813 58 PRO B CA 1
ATOM 2442 C C . PRO B 1 61 ? 11.40165 36.80628 47.33837 1.000 25.44194 58 PRO B C 1
ATOM 2443 O O . PRO B 1 61 ? 10.27514 37.29749 47.48599 1.000 25.01805 58 PRO B O 1
ATOM 2454 N N . GLN B 1 62 ? 12.46712 37.54617 47.03396 1.000 25.20344 59 GLN B N 1
ATOM 2455 C CA . GLN B 1 62 ? 12.37071 38.99468 46.96996 1.000 26.57156 59 GLN B CA 1
ATOM 2456 C C . GLN B 1 62 ? 11.33357 39.46452 45.96181 1.000 25.27787 59 GLN B C 1
ATOM 2457 O O . GLN B 1 62 ? 10.86765 40.60335 46.05975 1.000 29.01954 59 GLN B O 1
ATOM 2471 N N . ASN B 1 63 ? 10.93376 38.61433 45.01506 1.000 27.23865 60 ASN B N 1
ATOM 2472 C CA . ASN B 1 63 ? 9.95176 38.99745 44.00384 1.000 26.55191 60 ASN B CA 1
ATOM 2473 C C . ASN B 1 63 ? 8.63433 38.24832 44.14074 1.000 29.14712 60 ASN B C 1
ATOM 2474 O O . ASN B 1 63 ? 7.79957 38.28884 43.23292 1.000 32.68442 60 ASN B O 1
ATOM 2485 N N . LEU B 1 64 ? 8.41619 37.57849 45.28010 1.000 28.46957 61 LEU B N 1
ATOM 2486 C CA . LEU B 1 64 ? 7.18417 36.83270 45.54356 1.000 26.05523 61 LEU B CA 1
ATOM 2487 C C . LEU B 1 64 ? 6.65865 37.22037 46.92220 1.000 24.04479 61 LEU B C 1
ATOM 2488 O O . LEU B 1 64 ? 6.91389 36.53285 47.91289 1.000 22.84761 61 LEU B O 1
ATOM 2504 N N . GLN B 1 65 ? 5.91876 38.32244 46.98077 1.000 24.94764 62 GLN B N 1
ATOM 2505 C CA . GLN B 1 65 ? 5.21230 38.69152 48.19856 1.000 26.84320 62 GLN B CA 1
ATOM 2506 C C . GLN B 1 65 ? 3.81228 38.11118 48.25482 1.000 25.72503 62 GLN B C 1
ATOM 2507 O O . GLN B 1 65 ? 3.25287 37.98028 49.35348 1.000 25.94210 62 GLN B O 1
ATOM 2521 N N . LYS B 1 66 ? 3.23426 37.76873 47.10658 1.000 25.76347 63 LYS B N 1
ATOM 2522 C CA . LYS B 1 66 ? 1.90071 37.19618 47.06674 1.000 26.03477 63 LYS B CA 1
ATOM 2523 C C . LYS B 1 66 ? 1.92127 35.76089 47.58501 1.000 23.53147 63 LYS B C 1
ATOM 2524 O O . LYS B 1 66 ? 2.96562 35.10129 47.63552 1.000 22.26064 63 LYS B O 1
ATOM 2543 N N . THR B 1 67 ? 0.73126 35.27968 47.95851 1.000 24.35367 64 THR B N 1
ATOM 2544 C CA . THR B 1 67 ? 0.51553 33.94064 48.49571 1.000 22.43373 64 THR B CA 1
ATOM 2545 C C . THR B 1 67 ? -0.04486 32.98982 47.44800 1.000 21.40201 64 THR B C 1
ATOM 2546 O O . THR B 1 67 ? -0.82639 32.08850 47.77004 1.000 22.23664 64 THR B O 1
ATOM 2557 N N . ARG B 1 68 ? 0.34777 33.19035 46.18686 1.000 23.51887 65 ARG B N 1
ATOM 2558 C CA . ARG B 1 68 ? -0.09560 32.39929 45.05503 1.000 23.32828 65 ARG B CA 1
ATOM 2559 C C . ARG B 1 68 ? 1.07799 32.34387 44.09024 1.000 20.82816 65 ARG B C 1
AT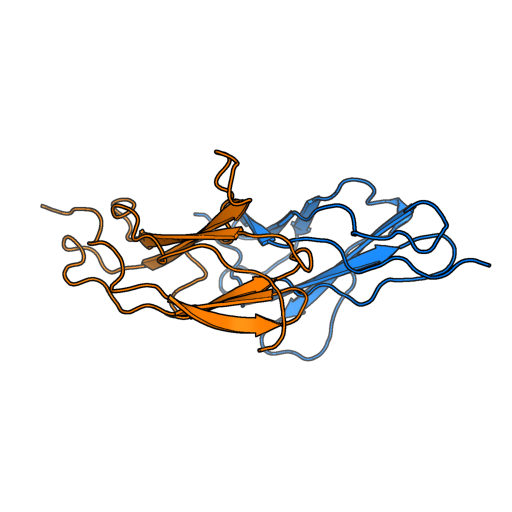OM 2560 O O . ARG B 1 68 ? 1.77487 33.34538 43.90873 1.000 19.45148 65 ARG B O 1
ATOM 2581 N N . PHE B 1 69 ? 1.28269 31.18607 43.47341 1.000 18.92737 66 PHE B N 1
ATOM 2582 C CA . PHE B 1 69 ? 2.35173 31.03771 42.50443 1.000 18.80246 66 PHE B CA 1
ATOM 2583 C C . PHE B 1 69 ? 1.97613 29.97458 41.49195 1.000 20.16650 66 PHE B C 1
ATOM 2584 O O . PHE B 1 69 ? 1.36222 28.96392 41.83869 1.000 18.69872 66 PHE B O 1
ATOM 2601 N N . GLU B 1 70 ? 2.34121 30.20298 40.23975 1.000 20.02088 67 GLU B N 1
ATOM 2602 C CA . GLU B 1 70 ? 2.07856 29.22935 39.20610 1.000 21.51868 67 GLU B CA 1
ATOM 2603 C C . GLU B 1 70 ? 3.40094 28.66909 38.71681 1.000 19.93607 67 GLU B C 1
ATOM 2604 O O . GLU B 1 70 ? 4.24867 29.42131 38.23454 1.000 21.19427 67 GLU B O 1
ATOM 2616 N N . VAL B 1 71 ? 3.58260 27.36235 38.86171 1.000 21.09371 68 VAL B N 1
ATOM 2617 C CA . VAL B 1 71 ? 4.73908 26.68582 38.30199 1.000 20.72414 68 VAL B CA 1
ATOM 2618 C C . VAL B 1 71 ? 4.40090 26.34190 36.85878 1.000 23.11509 68 VAL B C 1
ATOM 2619 O O . VAL B 1 71 ? 3.42438 25.63538 36.59255 1.000 19.73812 68 VAL B O 1
ATOM 2632 N N . THR B 1 72 ? 5.17629 26.88203 35.92870 1.000 24.16816 69 THR B N 1
ATOM 2633 C CA . THR B 1 72 ? 4.89286 26.75451 34.50550 1.000 28.70707 69 THR B CA 1
ATOM 2634 C C . THR B 1 72 ? 5.92391 25.85683 33.84847 1.000 25.44870 69 THR B C 1
ATOM 2635 O O . THR B 1 72 ? 6.96134 25.53152 34.43242 1.000 26.29519 69 THR B O 1
ATOM 2646 N N . GLY B 1 73 ? 5.62205 25.45980 32.61483 1.000 26.59879 70 GLY B N 1
ATOM 2647 C CA . GLY B 1 73 ? 6.57285 24.70366 31.83298 1.000 25.79957 70 GLY B CA 1
ATOM 2648 C C . GLY B 1 73 ? 6.77442 23.28736 32.31009 1.000 23.81600 70 GLY B C 1
ATOM 2649 O O . GLY B 1 73 ? 7.86401 22.73125 32.14107 1.000 23.71490 70 GLY B O 1
ATOM 2653 N N . LEU B 1 74 ? 5.74999 22.67744 32.88573 1.000 22.67622 71 LEU B N 1
ATOM 2654 C CA . LEU B 1 74 ? 5.85214 21.31095 33.36622 1.000 22.62457 71 LEU B CA 1
ATOM 2655 C C . LEU B 1 74 ? 5.42102 20.31910 32.29507 1.000 26.65183 71 LEU B C 1
ATOM 2656 O O . LEU B 1 74 ? 4.82094 20.67462 31.27599 1.000 26.85721 71 LEU B O 1
ATOM 2672 N N . MET B 1 75 ? 5.71333 19.04552 32.55326 1.000 27.30194 72 MET B N 1
ATOM 2673 C CA . MET B 1 75 ? 5.41168 17.97249 31.61776 1.000 29.59080 72 MET B CA 1
ATOM 2674 C C . MET B 1 75 ? 4.06433 17.33312 31.93437 1.000 28.21889 72 MET B C 1
ATOM 2675 O O . MET B 1 75 ? 3.80156 16.93629 33.07539 1.000 29.05530 72 MET B O 1
ATOM 2689 N N . GLU B 1 76 ? 3.22006 17.23669 30.91464 1.000 29.86035 73 GLU B N 1
ATOM 2690 C CA . GLU B 1 76 ? 1.95885 16.52746 31.03895 1.000 29.85659 73 GLU B CA 1
ATOM 2691 C C . GLU B 1 76 ? 2.18015 15.08348 31.47281 1.000 31.58489 73 GLU B C 1
ATOM 2692 O O . GLU B 1 76 ? 3.12788 14.41676 31.04121 1.000 32.19076 73 GLU B O 1
ATOM 2704 N N . ASP B 1 77 ? 1.28550 14.60344 32.32989 1.000 32.32931 74 ASP B N 1
ATOM 2705 C CA . ASP B 1 77 ? 1.31480 13.23404 32.83994 1.000 33.67604 74 ASP B CA 1
ATOM 2706 C C . ASP B 1 77 ? 2.61572 12.92768 33.57337 1.000 32.76023 74 ASP B C 1
ATOM 2707 O O . ASP B 1 77 ? 3.08706 11.78675 33.56720 1.000 33.06495 74 ASP B O 1
ATOM 2716 N N . THR B 1 78 ? 3.19542 13.93224 34.22386 1.000 32.75365 75 THR B N 1
ATOM 2717 C CA . THR B 1 78 ? 4.34254 13.74532 35.10413 1.000 32.16931 75 THR B CA 1
ATOM 2718 C C . THR B 1 78 ? 3.98982 14.24161 36.49792 1.000 30.76890 75 THR B C 1
ATOM 2719 O O . THR B 1 78 ? 3.48688 15.35832 36.65743 1.000 29.83042 75 THR B O 1
ATOM 2730 N N . GLN B 1 79 ? 4.25280 13.40933 37.50080 1.000 28.73611 76 GLN B N 1
ATOM 2731 C CA . GLN B 1 79 ? 3.88195 13.72539 38.87337 1.000 28.17830 76 GLN B CA 1
ATOM 2732 C C . GLN B 1 79 ? 4.96880 14.55790 39.52787 1.000 24.47648 76 GLN B C 1
ATOM 2733 O O . GLN B 1 79 ? 6.14713 14.20129 39.48404 1.000 25.46093 76 GLN B O 1
ATOM 2747 N N . TYR B 1 80 ? 4.56027 15.65251 40.15136 1.000 22.85717 77 TYR B N 1
ATOM 2748 C CA . TYR B 1 80 ? 5.45045 16.57362 40.82387 1.000 20.65045 77 TYR B CA 1
ATOM 2749 C C . TYR B 1 80 ? 5.05588 16.69776 42.28959 1.000 22.54231 77 TYR B C 1
ATOM 2750 O O . TYR B 1 80 ? 3.92669 16.39588 42.66803 1.000 22.55338 77 TYR B O 1
ATOM 2768 N N . GLN B 1 81 ? 6.01367 17.14652 43.09857 1.000 23.02549 78 GLN B N 1
ATOM 2769 C CA . GLN B 1 81 ? 5.78102 17.53051 44.48300 1.000 23.25595 78 GLN B CA 1
ATOM 2770 C C . GLN B 1 81 ? 6.30771 18.94033 44.69540 1.000 18.98478 78 GLN B C 1
ATOM 2771 O O . GLN B 1 81 ? 7.23081 19.39159 44.01675 1.000 18.46777 78 GLN B O 1
ATOM 2785 N N . PHE B 1 82 ? 5.69266 19.64916 45.63858 1.000 19.85975 79 PHE B N 1
ATOM 2786 C CA . PHE B 1 82 ? 6.01729 21.04503 45.86988 1.000 18.07552 79 PHE B CA 1
ATOM 2787 C C . PHE B 1 82 ? 6.11737 21.28395 47.37088 1.000 20.68521 79 PHE B C 1
ATOM 2788 O O . PHE B 1 82 ? 5.54045 20.55019 48.16101 1.000 19.97546 79 PHE B O 1
ATOM 2805 N N . ARG B 1 83 ? 6.84095 22.33600 47.74537 1.000 20.70920 80 ARG B N 1
ATOM 2806 C CA . ARG B 1 83 ? 6.84765 22.80925 49.12661 1.000 22.63734 80 ARG B CA 1
ATOM 2807 C C . ARG B 1 83 ? 7.14413 24.30023 49.08775 1.000 19.03965 80 ARG B C 1
ATOM 2808 O O . ARG B 1 83 ? 7.63775 24.82002 48.09006 1.000 19.04464 80 ARG B O 1
ATOM 2829 N N . VAL B 1 84 ? 6.79358 25.00381 50.15621 1.000 18.51123 81 VAL B N 1
ATOM 2830 C CA . VAL B 1 84 ? 6.90470 26.45756 50.16546 1.000 17.72822 81 VAL B CA 1
ATOM 2831 C C . VAL B 1 84 ? 7.58191 26.92386 51.44585 1.000 17.65312 81 VAL B C 1
ATOM 2832 O O . VAL B 1 84 ? 7.34657 26.37296 52.52849 1.000 18.93258 81 VAL B O 1
ATOM 2845 N N . TYR B 1 85 ? 8.44539 27.92997 51.29876 1.000 18.58215 82 TYR B N 1
ATOM 2846 C CA . TYR B 1 85 ? 9.16969 28.55162 52.39533 1.000 18.50545 82 TYR B CA 1
ATOM 2847 C C . TYR B 1 85 ? 8.70276 29.98761 52.56186 1.000 18.57330 82 TYR B C 1
ATOM 2848 O O . TYR B 1 85 ? 8.41594 30.67748 51.58483 1.000 18.62142 82 TYR B O 1
ATOM 2866 N N . ALA B 1 86 ? 8.63085 30.44301 53.81311 1.000 18.37216 83 ALA B N 1
ATOM 2867 C CA . ALA B 1 86 ? 8.49405 31.85178 54.13763 1.000 19.27666 83 ALA B CA 1
ATOM 2868 C C . ALA B 1 86 ? 9.87786 32.41045 54.42107 1.000 20.01283 83 ALA B C 1
ATOM 2869 O O . ALA B 1 86 ? 10.76089 31.70107 54.91872 1.000 19.78048 83 ALA B O 1
ATOM 2876 N N . VAL B 1 87 ? 10.06512 33.68999 54.12244 1.000 21.11506 84 VAL B N 1
ATOM 2877 C CA . VAL B 1 87 ? 11.40210 34.26845 54.14269 1.000 22.39936 84 VAL B CA 1
ATOM 2878 C C . VAL B 1 87 ? 11.34818 35.70002 54.66190 1.000 23.42097 84 VAL B C 1
ATOM 2879 O O . VAL B 1 87 ? 10.45793 36.47550 54.29659 1.000 23.94046 84 VAL B O 1
ATOM 2892 N N . ASN B 1 88 ? 12.32521 36.04250 55.50372 1.000 24.42394 85 ASN B N 1
ATOM 2893 C CA . ASN B 1 88 ? 12.57613 37.39426 55.98498 1.000 25.74239 85 ASN B CA 1
ATOM 2894 C C . ASN B 1 88 ? 14.08650 37.58418 55.96090 1.000 29.22046 85 ASN B C 1
ATOM 2895 O O . ASN B 1 88 ? 14.83921 36.68811 55.55950 1.000 29.19748 85 ASN B O 1
ATOM 2906 N N . LYS B 1 89 ? 14.55126 38.73459 56.41385 1.000 32.19692 86 LYS B N 1
ATOM 2907 C CA . LYS B 1 89 ? 15.98258 38.99286 56.30160 1.000 36.57723 86 LYS B CA 1
ATOM 2908 C C . LYS B 1 89 ? 16.83117 38.02247 57.11435 1.000 37.07255 86 LYS B C 1
ATOM 2909 O O . LYS B 1 89 ? 18.02102 37.87336 56.82039 1.000 37.55750 86 LYS B O 1
ATOM 2928 N N . ILE B 1 90 ? 16.26078 37.35633 58.12207 1.000 35.10290 87 ILE B N 1
ATOM 2929 C CA . ILE B 1 90 ? 17.08652 36.53477 59.00190 1.000 34.40841 87 ILE B CA 1
ATOM 2930 C C . ILE B 1 90 ? 17.34844 35.15819 58.40215 1.000 33.23033 87 ILE B C 1
ATOM 2931 O O . ILE B 1 90 ? 18.36265 34.52354 58.72900 1.000 34.00419 87 ILE B O 1
ATOM 2947 N N . GLY B 1 91 ? 16.45003 34.66295 57.55523 1.000 31.91547 88 GLY B N 1
ATOM 2948 C CA . GLY B 1 91 ? 16.62947 33.35082 56.95599 1.000 30.41612 88 GLY B CA 1
ATOM 2949 C C . GLY B 1 91 ? 15.30458 32.78845 56.46231 1.000 27.61669 88 GLY B C 1
ATOM 2950 O O . GLY B 1 91 ? 14.31687 33.51054 56.33380 1.000 26.13477 88 GLY B O 1
ATOM 2954 N N . TYR B 1 92 ? 15.31631 31.48182 56.19210 1.000 26.12631 89 TYR B N 1
ATOM 2955 C CA . TYR B 1 92 ? 14.15921 30.78396 55.65605 1.000 25.65381 89 TYR B CA 1
ATOM 2956 C C . TYR B 1 92 ? 13.45576 30.00354 56.75866 1.000 24.55805 89 TYR B C 1
ATOM 2957 O O . TYR B 1 92 ? 14.10502 29.45683 57.65975 1.000 23.63410 89 TYR B O 1
ATOM 2975 N N . SER B 1 93 ? 12.12268 29.97253 56.69600 1.000 24.04385 90 SER B N 1
ATOM 2976 C CA . SER B 1 93 ? 11.34032 29.11010 57.56468 1.000 23.26483 90 SER B CA 1
ATOM 2977 C C . SER B 1 93 ? 11.65879 27.65286 57.24784 1.000 23.33890 90 SER B C 1
ATOM 2978 O O . SER B 1 93 ? 12.31337 27.33721 56.24907 1.000 22.32167 90 SER B O 1
ATOM 2986 N N . ASP B 1 94 ? 11.21026 26.74966 58.11126 1.000 23.46847 91 ASP B N 1
ATOM 2987 C CA . ASP B 1 94 ? 11.11505 25.37110 57.66688 1.000 25.12282 91 ASP B CA 1
ATOM 2988 C C . ASP B 1 94 ? 10.13115 25.31760 56.49995 1.000 24.26369 91 ASP B C 1
ATOM 2989 O O . ASP B 1 94 ? 9.23254 26.15967 56.40172 1.000 24.09305 91 ASP B O 1
ATOM 2998 N N . PRO B 1 95 ? 10.28687 24.36728 55.58602 1.000 24.69121 92 PRO B N 1
ATOM 2999 C CA . PRO B 1 95 ? 9.32969 24.28442 54.47987 1.000 24.03413 92 PRO B CA 1
ATOM 3000 C C . PRO B 1 95 ? 7.98879 23.71251 54.92003 1.000 23.35722 92 PRO B C 1
ATOM 3001 O O . PRO B 1 95 ? 7.88296 22.92325 55.86292 1.000 22.55987 92 PRO B O 1
ATOM 3012 N N . SER B 1 96 ? 6.94008 24.16998 54.24675 1.000 22.51391 93 SER B N 1
ATOM 3013 C CA . SER B 1 96 ? 5.61023 23.58780 54.36291 1.000 22.97138 93 SER B CA 1
ATOM 3014 C C . SER B 1 96 ? 5.34397 22.80347 53.08754 1.000 21.07266 93 SER B C 1
ATOM 3015 O O . SER B 1 96 ? 5.32964 23.38597 51.99829 1.000 20.70014 93 SER B O 1
ATOM 3023 N N . ASP B 1 97 ? 5.12636 21.50139 53.22797 1.000 34.10305 94 ASP B N 1
ATOM 3024 C CA . ASP B 1 97 ? 4.89270 20.64261 52.07788 1.000 31.29092 94 ASP B CA 1
ATOM 3025 C C . ASP B 1 97 ? 3.44926 20.75216 51.60510 1.000 29.02276 94 ASP B C 1
ATOM 3026 O O . ASP B 1 97 ? 2.51743 20.71349 52.41407 1.000 29.36326 94 ASP B O 1
ATOM 3035 N N . VAL B 1 98 ? 3.27600 20.92441 50.30595 1.000 25.50693 95 VAL B N 1
ATOM 3036 C CA . VAL B 1 98 ? 1.97674 20.73659 49.65582 1.000 25.12815 95 VAL B CA 1
ATOM 3037 C C . VAL B 1 98 ? 1.63943 19.25055 49.66847 1.000 25.03987 95 VAL B C 1
ATOM 3038 O O . VAL B 1 98 ? 2.45684 18.43471 49.19735 1.000 26.75712 95 VAL B O 1
ATOM 3051 N N . PRO B 1 99 ? 0.47891 18.84303 50.17710 1.000 26.53304 96 PRO B N 1
ATOM 3052 C CA . PRO B 1 99 ? 0.20655 17.40796 50.31570 1.000 27.17421 96 PRO B CA 1
ATOM 3053 C C . PRO B 1 99 ? 0.07945 16.71133 48.97261 1.000 28.22173 96 PRO B C 1
ATOM 3054 O O . PRO B 1 99 ? -0.36051 17.28635 47.97639 1.000 24.99480 96 PRO B O 1
ATOM 3065 N N . ASP B 1 100 ? 0.49959 15.45166 48.95867 1.000 30.05378 97 ASP B N 1
ATOM 3066 C CA . ASP B 1 100 ? 0.30753 14.58592 47.80466 1.000 32.66486 97 ASP B CA 1
ATOM 3067 C C . ASP B 1 100 ? 1.08847 15.01018 46.56472 1.000 31.34609 97 ASP B C 1
ATOM 3068 O O . ASP B 1 100 ? 1.75977 16.04767 46.55267 1.000 31.63392 97 ASP B O 1
ATOM 3072 N N . LYS B 1 101 ? 0.99648 14.18923 45.52016 1.000 31.18641 98 LYS B N 1
ATOM 3073 C CA . LYS B 1 101 ? 1.66819 14.41193 44.24949 1.000 29.08331 98 LYS B CA 1
ATOM 3074 C C . LYS B 1 101 ? 0.64493 14.88130 43.22847 1.000 26.82371 98 LYS B C 1
ATOM 3075 O O . LYS B 1 101 ? -0.54979 14.58194 43.34394 1.000 28.20916 98 LYS B O 1
ATOM 3094 N N . HIS B 1 102 ? 1.11310 15.60610 42.21137 1.000 25.54029 99 HIS B N 1
ATOM 3095 C CA . HIS B 1 102 ? 0.18665 16.25330 41.29462 1.000 24.67349 99 HIS B CA 1
ATOM 3096 C C . HIS B 1 102 ? 0.64931 16.17533 39.85109 1.000 27.16853 99 HIS B C 1
ATOM 3097 O O . HIS B 1 102 ? 1.84553 16.24514 39.56804 1.000 23.78592 99 HIS B O 1
ATOM 3112 N N . TYR B 1 103 ? -0.32874 16.07388 38.95286 1.000 27.97593 100 TYR B N 1
ATOM 3113 C CA . TYR B 1 103 ? -0.12327 15.98800 37.52260 1.000 31.61376 100 TYR B CA 1
ATOM 3114 C C . TYR B 1 103 ? -0.50803 17.30625 36.87752 1.000 26.59294 100 TYR B C 1
ATOM 3115 O O . TYR B 1 103 ? -1.57518 17.84947 37.19978 1.000 30.05861 100 TYR B O 1
ATOM 3133 N N . PRO B 1 104 ? 0.30713 17.85451 35.97405 1.000 29.15432 101 PRO B N 1
ATOM 3134 C CA . PRO B 1 104 ? -0.21546 18.88162 35.05808 1.000 27.66003 101 PRO B CA 1
ATOM 3135 C C . PRO B 1 104 ? -1.31005 18.28603 34.18533 1.000 33.84685 101 PRO B C 1
ATOM 3136 O O . PRO B 1 104 ? -1.08395 17.33663 33.43044 1.000 38.47148 101 PRO B O 1
ATOM 3147 N N . LYS B 1 105 ? -2.50495 18.83308 34.30911 1.000 35.42218 102 LYS B N 1
ATOM 3148 C CA . LYS B 1 105 ? -3.66487 18.38847 33.53891 1.000 40.74408 102 LYS B CA 1
ATOM 3149 C C . LYS B 1 105 ? -4.73136 19.46550 33.68757 1.000 46.17563 102 LYS B C 1
ATOM 3150 O O . LYS B 1 105 ? -4.47862 20.52536 34.26952 1.000 40.95479 102 LYS B O 1
ATOM 3160 N N . ASP B 1 106 ? -5.92254 19.20497 33.15074 1.000 47.69000 103 ASP B N 1
ATOM 3161 C CA . ASP B 1 106 ? -7.08979 20.05583 33.38211 1.000 54.86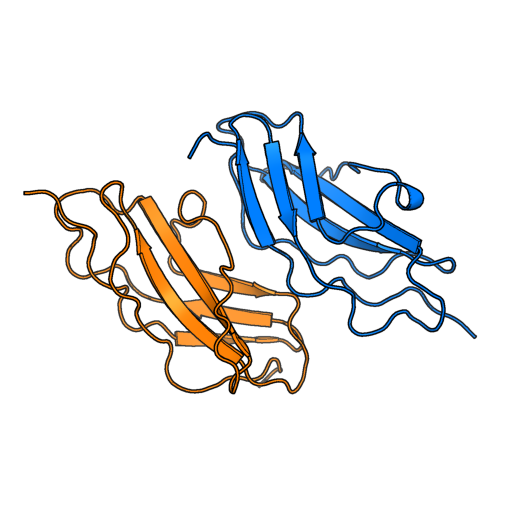073 103 ASP B CA 1
ATOM 3162 C C . ASP B 1 106 ? -8.21697 19.18417 33.91514 1.000 54.36979 103 ASP B C 1
ATOM 3163 O O . ASP B 1 106 ? -8.80457 18.39931 33.16206 1.000 60.31013 103 ASP B O 1
ATOM 3172 N N . ILE B 1 107 ? -8.51753 19.33066 35.20371 1.000 56.54370 104 ILE B N 1
ATOM 3173 C CA . ILE B 1 107 ? -9.51476 18.49962 35.86708 1.000 54.59973 104 ILE B CA 1
ATOM 3174 C C . ILE B 1 107 ? -10.86457 19.20959 35.91126 1.000 55.41502 104 ILE B C 1
ATOM 3175 O O . ILE B 1 107 ? -11.84921 18.66781 36.41500 1.000 56.56121 104 ILE B O 1
#

GO terms:
  GO:0004713 protein tyrosine kinase activity (F, IDA)
  GO:0035995 detection of muscle stretch (P, IDA)
  GO:0030018 Z disc (C, IDA)
  GO:0005576 extracellular region (C, TAS)
  GO:0005829 cytosol (C, TAS)
  GO:0042802 identical protein binding (F, IPI)
  GO:0005515 protein binding (F, IPI)
  GO:0051015 actin filament binding (F, IDA)
  GO:0097493 structural molecule activity conferring elasticity (F, IDA)
  GO:0004674 protein serine/threonine kinase activity (F, IDA)
  GO:0031674 I band (C, IDA)
  GO:0005509 calcium ion binding (F, IDA)
  GO:0000794 condensed nuclear chromosome (C, IDA)
  GO:0005865 striated muscle thin filament (C, IDA)
  GO:0031430 M band (C, IDA)
  GO:0042805 actinin binding (F, IDA)
  GO:0051592 response to calcium ion (P, IDA)
  GO:0007076 mitotic chromosome condensation (P, IEP)
  GO:0097493 structural molecule activity conferring elasticity (F, TAS)
  GO:0035995 detection of muscle stretch (P, TAS)

Solvent-accessible surface area: 10837 Å² total; per-residue (Å²): 163,71,146,52,5,0,48,1,13,33,1,22,4,96,64,6,55,141,47,2,0,11,0,21,12,26,112,12,77,131,57,15,53,3,102,53,59,1,7,12,0,19,14,34,126,14,98,32,140,106,59,78,173,40,24,136,23,140,78,11,130,141,47,122,44,84,3,92,71,15,100,99,84,20,57,15,43,1,53,0,30,0,6,5,144,75,16,114,5,100,39,10,87,4,16,40,99,5,65,0,60,97,102,167,107,144,46,7,1,48,4,37,161,4,102,33,115,80,27,64,58,54,6,0,12,0,28,18,28,148,6,96,138,52,17,51,4,103,52,44,0,9,1,0,13,5,30,144,13,100,45,129,116,62,62,120,4,5,23,6,45,11,4,102,127,39,130,11,72,0,22,14,12,73,119,115,20,55,20,42,1,54,0,24,0,7,4,180,69,20,103,7,109,50,17,92,7,78,74,91,39,89,1,69,111,141

B-factor: mean 29.53, std 9.85, range [14.26, 108.9]

Nearest PDB structures (foldseek):
  8osd-assembly2_B  TM=9.976E-01  e=7.311E-18  Homo sapiens
  8os3-assembly1_A  TM=9.345E-01  e=2.423E-10  Homo sapiens
  8bvo-assembly1_A  TM=9.554E-01  e=3.098E-08  Homo sapiens
  1x4z-assembly1_A  TM=8.453E-01  e=5.457E-07  Mus musculus
  9ba4-assembly1_B  TM=8.086E-01  e=1.706E-05  Homo sapiens